Protein AF-A0ABD7UPN5-F1 (afdb_monomer)

Structure (mmCIF, N/CA/C/O backbone):
data_AF-A0ABD7UPN5-F1
#
_entry.id   AF-A0ABD7UPN5-F1
#
loop_
_atom_site.group_PDB
_atom_site.id
_atom_site.type_symbol
_atom_site.label_atom_id
_atom_site.label_alt_id
_atom_site.label_comp_id
_atom_site.label_asym_id
_atom_site.label_entity_id
_atom_site.label_seq_id
_atom_site.pdbx_PDB_ins_code
_atom_site.Cartn_x
_atom_site.Cartn_y
_atom_site.Cartn_z
_atom_site.occupancy
_atom_site.B_iso_or_equiv
_atom_site.auth_seq_id
_atom_site.auth_comp_id
_atom_site.auth_asym_id
_atom_site.auth_atom_id
_atom_site.pdbx_PDB_model_num
ATOM 1 N N . MET A 1 1 ? 12.245 -38.894 -51.073 1.00 45.25 1 MET A N 1
ATOM 2 C CA . MET A 1 1 ? 13.632 -38.472 -50.784 1.00 45.25 1 MET A CA 1
ATOM 3 C C . MET A 1 1 ? 13.657 -37.792 -49.423 1.00 45.25 1 MET A C 1
ATOM 5 O O . MET A 1 1 ? 13.013 -36.766 -49.258 1.00 45.25 1 MET A O 1
ATOM 9 N N . GLN A 1 2 ? 14.306 -38.404 -48.429 1.00 50.16 2 GLN A N 1
ATOM 10 C CA . GLN A 1 2 ? 14.497 -37.807 -47.103 1.00 50.16 2 GLN A CA 1
ATOM 11 C C . GLN A 1 2 ? 15.529 -36.680 -47.219 1.00 50.16 2 GLN A C 1
ATOM 13 O O . GLN A 1 2 ? 16.674 -36.932 -47.593 1.00 50.16 2 GLN A O 1
ATOM 18 N N . HIS A 1 3 ? 15.134 -35.442 -46.922 1.00 57.50 3 HIS A N 1
ATOM 19 C CA . HIS A 1 3 ? 16.069 -34.323 -46.847 1.00 57.50 3 HIS A CA 1
ATOM 20 C C . HIS A 1 3 ? 17.031 -34.570 -45.676 1.00 57.50 3 HIS A C 1
ATOM 22 O O . HIS A 1 3 ? 16.642 -34.465 -44.514 1.00 57.50 3 HIS A O 1
ATOM 28 N N . ARG A 1 4 ? 18.288 -34.923 -45.976 1.00 51.28 4 ARG A N 1
ATOM 29 C CA . ARG A 1 4 ? 19.377 -34.961 -44.992 1.00 51.28 4 ARG A CA 1
ATOM 30 C C . ARG A 1 4 ? 19.711 -33.523 -44.596 1.00 51.28 4 ARG A C 1
ATOM 32 O O . ARG A 1 4 ? 20.556 -32.885 -45.215 1.00 51.28 4 ARG A O 1
ATOM 39 N N . ILE A 1 5 ? 19.007 -32.999 -43.596 1.00 70.81 5 ILE A N 1
ATOM 40 C CA . ILE A 1 5 ? 19.307 -31.689 -43.016 1.00 70.81 5 ILE A CA 1
ATOM 41 C C . ILE A 1 5 ? 20.586 -31.850 -42.193 1.00 70.81 5 ILE A C 1
ATOM 43 O O . ILE A 1 5 ? 20.572 -32.423 -41.106 1.00 70.81 5 ILE A O 1
ATOM 47 N N . ILE A 1 6 ? 21.707 -31.379 -42.736 1.00 77.81 6 ILE A N 1
ATOM 48 C CA . ILE A 1 6 ? 22.958 -31.266 -41.986 1.00 77.81 6 ILE A CA 1
ATOM 49 C C . ILE A 1 6 ? 22.781 -30.098 -41.017 1.00 77.81 6 ILE A C 1
ATOM 51 O O . ILE A 1 6 ? 22.594 -28.955 -41.437 1.00 77.81 6 ILE A O 1
ATOM 55 N N . LEU A 1 7 ? 22.801 -30.390 -39.717 1.00 76.44 7 LEU A N 1
ATOM 56 C CA . LEU A 1 7 ? 22.759 -29.355 -38.693 1.00 76.44 7 LEU A CA 1
ATOM 57 C C . LEU A 1 7 ? 24.062 -28.541 -38.748 1.00 76.44 7 LEU A C 1
ATOM 59 O O . LEU A 1 7 ? 25.145 -29.130 -38.812 1.00 76.44 7 LEU A O 1
ATOM 63 N N . PRO A 1 8 ? 23.990 -27.200 -38.721 1.00 82.62 8 PRO A N 1
ATOM 64 C CA . PRO A 1 8 ? 25.184 -26.374 -38.638 1.00 82.62 8 PRO A CA 1
ATOM 65 C C . PRO A 1 8 ? 25.952 -26.661 -37.341 1.00 82.62 8 PRO A C 1
ATOM 67 O O . PRO A 1 8 ? 25.367 -27.041 -36.325 1.00 82.62 8 PRO A O 1
ATOM 70 N N . GLY A 1 9 ? 27.272 -26.458 -37.369 1.00 89.56 9 GLY A N 1
ATOM 71 C CA . GLY A 1 9 ? 28.125 -26.664 -36.199 1.00 89.56 9 GLY A CA 1
ATOM 72 C C . GLY A 1 9 ? 27.656 -25.845 -34.988 1.00 89.56 9 GLY A C 1
ATOM 73 O O . GLY A 1 9 ? 27.119 -24.743 -35.129 1.00 89.56 9 GLY A O 1
ATOM 74 N N . ALA A 1 10 ? 27.878 -26.366 -33.778 1.00 88.56 10 ALA A N 1
ATOM 75 C CA . ALA A 1 10 ? 27.386 -25.764 -32.533 1.00 88.56 10 ALA A CA 1
ATOM 76 C C . ALA A 1 10 ? 27.824 -24.296 -32.335 1.00 88.56 10 ALA A C 1
ATOM 78 O O . ALA A 1 10 ? 27.071 -23.482 -31.795 1.00 88.56 10 ALA A O 1
ATOM 79 N N . THR A 1 11 ? 29.010 -23.923 -32.824 1.00 91.44 11 THR A N 1
ATOM 80 C CA . THR A 1 11 ? 29.518 -22.541 -32.804 1.00 91.44 11 THR A CA 1
ATOM 81 C C . THR A 1 11 ? 28.728 -21.623 -33.739 1.00 91.44 11 THR A C 1
ATOM 83 O O . THR A 1 11 ? 28.396 -20.497 -33.369 1.00 91.44 11 THR A O 1
ATOM 86 N N . THR A 1 12 ? 28.351 -22.112 -34.923 1.00 89.75 12 THR A N 1
ATOM 87 C CA . THR A 1 12 ? 27.505 -21.394 -35.884 1.00 89.75 12 THR A CA 1
ATOM 88 C C . THR A 1 12 ? 26.104 -21.165 -35.322 1.00 89.75 12 THR A C 1
ATOM 90 O O . THR A 1 12 ? 25.593 -20.048 -35.408 1.00 89.75 12 THR A O 1
ATOM 93 N N . LEU A 1 13 ? 25.512 -22.183 -34.685 1.00 91.75 13 LEU A N 1
ATOM 94 C CA . LEU A 1 13 ? 24.221 -22.053 -34.000 1.00 91.75 13 LEU A CA 1
ATOM 95 C C . LEU A 1 13 ? 24.287 -21.049 -32.849 1.00 91.75 13 LEU A C 1
ATOM 97 O O . LEU A 1 13 ? 23.441 -20.165 -32.762 1.00 91.75 13 LEU A O 1
ATOM 101 N N . THR A 1 14 ? 25.313 -21.135 -32.000 1.00 92.94 14 THR A N 1
ATOM 102 C CA . THR A 1 14 ? 25.496 -20.209 -30.871 1.00 92.94 14 THR A CA 1
ATOM 103 C C . THR A 1 14 ? 25.616 -18.758 -31.341 1.00 92.94 14 THR A C 1
ATOM 105 O O . THR A 1 14 ? 24.977 -17.872 -30.771 1.00 92.94 14 THR A O 1
ATOM 108 N N . ARG A 1 15 ? 26.385 -18.503 -32.409 1.00 92.50 15 ARG A N 1
ATOM 109 C CA . ARG A 1 15 ? 26.511 -17.161 -32.995 1.00 92.50 15 ARG A CA 1
ATOM 110 C C . ARG A 1 15 ? 25.173 -16.652 -33.528 1.00 92.50 15 ARG A C 1
ATOM 112 O O . ARG A 1 15 ? 24.772 -15.545 -33.182 1.00 92.50 15 ARG A O 1
ATOM 119 N N . LEU A 1 16 ? 24.454 -17.477 -34.292 1.00 93.25 16 LEU A N 1
ATOM 120 C CA . LEU A 1 16 ? 23.141 -17.117 -34.828 1.00 93.25 16 LEU A CA 1
ATOM 121 C C . LEU A 1 16 ? 22.137 -16.803 -33.708 1.00 93.25 16 LEU A C 1
ATOM 123 O O . LEU A 1 16 ? 21.428 -15.801 -33.776 1.00 93.25 16 LEU A O 1
ATOM 127 N N . ILE A 1 17 ? 22.098 -17.623 -32.654 1.00 93.19 17 ILE A N 1
ATOM 128 C CA . ILE A 1 17 ? 21.227 -17.401 -31.492 1.00 93.19 17 ILE A CA 1
ATOM 129 C C . ILE A 1 17 ? 21.564 -16.067 -30.820 1.00 93.19 17 ILE A C 1
ATOM 131 O O . ILE A 1 17 ? 20.654 -15.295 -30.513 1.00 93.19 17 ILE A O 1
ATOM 135 N N . SER A 1 18 ? 22.848 -15.772 -30.608 1.00 92.69 18 SER A N 1
ATOM 136 C CA . SER A 1 18 ? 23.290 -14.503 -30.019 1.00 92.69 18 SER A CA 1
ATOM 137 C C . SER A 1 18 ? 22.882 -13.301 -30.875 1.00 92.69 18 SER A C 1
ATOM 139 O O . SER A 1 18 ? 22.262 -12.376 -30.351 1.00 92.69 18 SER A O 1
ATOM 141 N N . GLU A 1 19 ? 23.111 -13.350 -32.191 1.00 94.44 19 GLU A N 1
ATOM 142 C CA . GLU A 1 19 ? 22.719 -12.285 -33.127 1.00 94.44 19 GLU A CA 1
ATOM 143 C C . GLU A 1 19 ? 21.197 -12.054 -33.134 1.00 94.44 19 GLU A C 1
ATOM 145 O O . GLU A 1 19 ? 20.722 -10.916 -33.093 1.00 94.44 19 GLU A O 1
ATOM 150 N N . VAL A 1 20 ? 20.398 -13.127 -33.153 1.00 93.88 20 VAL A N 1
ATOM 151 C CA . VAL A 1 20 ? 18.929 -13.028 -33.116 1.00 93.88 20 VAL A CA 1
ATOM 152 C C . VAL A 1 20 ? 18.453 -12.449 -31.782 1.00 93.88 20 VAL A C 1
ATOM 154 O O . VAL A 1 20 ? 17.553 -11.603 -31.760 1.00 93.88 20 VAL A O 1
ATOM 157 N N . ARG A 1 21 ? 19.058 -12.858 -30.659 1.00 90.88 21 ARG A N 1
ATOM 158 C CA . ARG A 1 21 ? 18.737 -12.313 -29.330 1.00 90.88 21 ARG A CA 1
ATOM 159 C C . ARG A 1 21 ? 19.066 -10.828 -29.235 1.00 90.88 21 ARG A C 1
ATOM 161 O O . ARG A 1 21 ? 18.254 -10.074 -28.694 1.00 90.88 21 ARG A O 1
ATOM 168 N N . GLU A 1 22 ? 20.203 -10.403 -29.772 1.00 91.44 22 GLU A N 1
ATOM 169 C CA . GLU A 1 22 ? 20.608 -8.999 -29.804 1.00 91.44 22 GLU A CA 1
ATOM 170 C C . GLU A 1 22 ? 19.643 -8.164 -30.652 1.00 91.44 22 GLU A C 1
ATOM 172 O O . GLU A 1 22 ? 19.061 -7.202 -30.146 1.00 91.44 22 GLU A O 1
ATOM 177 N N . LYS A 1 23 ? 19.346 -8.596 -31.886 1.00 92.06 23 LYS A N 1
ATOM 178 C CA . LYS A 1 23 ? 18.354 -7.939 -32.759 1.00 92.06 23 LYS A CA 1
ATOM 179 C C . LYS A 1 23 ? 16.989 -7.814 -32.084 1.00 92.06 23 LYS A C 1
ATOM 181 O O . LYS A 1 23 ? 16.357 -6.758 -32.129 1.00 92.06 23 LYS A O 1
ATOM 186 N N . ALA A 1 24 ? 16.533 -8.873 -31.417 1.00 89.75 24 ALA A N 1
ATOM 187 C CA . ALA A 1 24 ? 15.262 -8.858 -30.703 1.00 89.75 24 ALA A CA 1
ATOM 188 C C . ALA A 1 24 ? 15.277 -7.914 -29.484 1.00 89.75 24 ALA A C 1
ATOM 190 O O . ALA A 1 24 ? 14.236 -7.359 -29.129 1.00 89.75 24 ALA A O 1
ATOM 191 N N . THR A 1 25 ? 16.433 -7.732 -28.843 1.00 90.12 25 THR A N 1
ATOM 192 C CA . THR A 1 25 ? 16.617 -6.809 -27.713 1.00 90.12 25 THR A CA 1
ATOM 193 C C . THR A 1 25 ? 16.619 -5.358 -28.190 1.00 90.12 25 THR A C 1
ATOM 195 O O . THR A 1 25 ? 15.864 -4.544 -27.664 1.00 90.12 25 THR A O 1
ATOM 198 N N . LEU A 1 26 ? 17.364 -5.053 -29.254 1.00 91.62 26 LEU A N 1
ATOM 199 C CA . LEU A 1 26 ? 17.372 -3.731 -29.884 1.00 91.62 26 LEU A CA 1
ATOM 200 C C . LEU A 1 26 ? 15.978 -3.334 -30.382 1.00 91.62 26 LEU A C 1
ATOM 202 O O . LEU A 1 26 ? 15.541 -2.203 -30.180 1.00 91.62 26 LEU A O 1
ATOM 206 N N . ARG A 1 27 ? 15.232 -4.277 -30.977 1.00 90.56 27 ARG A N 1
ATOM 207 C CA . ARG A 1 27 ? 13.841 -4.045 -31.397 1.00 90.56 27 ARG A CA 1
ATOM 208 C C . ARG A 1 27 ? 12.935 -3.686 -30.218 1.00 90.56 27 ARG A C 1
ATOM 210 O O . ARG A 1 27 ? 12.100 -2.797 -30.356 1.00 90.56 27 ARG A O 1
ATOM 217 N N . LEU A 1 28 ? 13.096 -4.354 -29.074 1.00 90.56 28 LEU A N 1
ATOM 218 C CA . LEU A 1 28 ? 12.348 -4.033 -27.857 1.00 90.56 28 LEU A CA 1
ATOM 219 C C . LEU A 1 28 ? 12.686 -2.626 -27.354 1.00 90.56 28 LEU A C 1
ATOM 221 O O . LEU A 1 28 ? 11.772 -1.855 -27.079 1.00 90.56 28 LEU A O 1
ATOM 225 N N . TRP A 1 29 ? 13.972 -2.275 -27.279 1.00 92.44 29 TRP A N 1
ATOM 226 C CA . TRP A 1 29 ? 14.385 -0.939 -26.847 1.00 92.44 29 TRP A CA 1
ATOM 227 C C . TRP A 1 29 ? 13.872 0.155 -27.778 1.00 92.44 29 TRP A C 1
ATOM 229 O O . TRP A 1 29 ? 13.387 1.169 -27.299 1.00 92.44 29 TRP A O 1
ATOM 239 N N . ASN A 1 30 ? 13.922 -0.066 -29.096 1.00 90.69 30 ASN A N 1
ATOM 240 C CA . ASN A 1 30 ? 13.349 0.855 -30.082 1.00 90.69 30 ASN A CA 1
ATOM 241 C C . ASN A 1 30 ? 11.859 1.084 -29.833 1.00 90.69 30 ASN A C 1
ATOM 243 O O . ASN A 1 30 ? 11.429 2.225 -29.729 1.00 90.69 30 ASN A O 1
ATOM 247 N N . LYS A 1 31 ? 11.079 0.006 -29.688 1.00 90.56 31 LYS A N 1
ATOM 248 C CA . LYS A 1 31 ? 9.643 0.128 -29.421 1.00 90.56 31 LYS A CA 1
ATOM 249 C C . LYS A 1 31 ? 9.366 0.897 -28.130 1.00 90.56 31 LYS A C 1
ATOM 251 O O . LYS A 1 31 ? 8.553 1.806 -28.149 1.00 90.56 31 LYS A O 1
ATOM 256 N N . LEU A 1 32 ? 10.054 0.559 -27.038 1.00 91.25 32 LEU A N 1
ATOM 257 C CA . LEU A 1 32 ? 9.859 1.214 -25.741 1.00 91.25 32 LEU A CA 1
ATOM 258 C C . LEU A 1 32 ? 10.261 2.690 -25.764 1.00 91.25 32 LEU A C 1
ATOM 260 O O . LEU A 1 32 ? 9.536 3.526 -25.241 1.00 91.25 32 LEU A O 1
ATOM 264 N N . ALA A 1 33 ? 11.382 3.026 -26.403 1.00 91.38 33 ALA A N 1
ATOM 265 C CA . ALA A 1 33 ? 11.845 4.406 -26.507 1.00 91.38 33 ALA A CA 1
ATOM 266 C C . ALA A 1 33 ? 10.921 5.291 -27.367 1.00 91.38 33 ALA A C 1
ATOM 268 O O . ALA A 1 33 ? 10.967 6.515 -27.250 1.00 91.38 33 ALA A O 1
ATOM 269 N N . LEU A 1 34 ? 10.085 4.692 -28.222 1.00 90.38 34 LEU A N 1
ATOM 270 C CA . LEU A 1 34 ? 9.092 5.393 -29.041 1.00 90.38 34 LEU A CA 1
ATOM 271 C C . LEU A 1 34 ? 7.757 5.640 -28.325 1.00 90.38 34 LEU A C 1
ATOM 273 O O . LEU A 1 34 ? 6.979 6.442 -28.824 1.00 90.38 34 LEU A O 1
ATOM 277 N N . ILE A 1 35 ? 7.497 4.986 -27.187 1.00 89.94 35 ILE A N 1
ATOM 278 C CA . ILE A 1 35 ? 6.260 5.181 -26.412 1.00 89.94 35 ILE A CA 1
ATOM 279 C C . ILE A 1 35 ? 6.129 6.616 -25.878 1.00 89.94 35 ILE A C 1
ATOM 281 O O . ILE A 1 35 ? 5.081 7.215 -26.102 1.00 89.94 35 ILE A O 1
ATOM 285 N N . PRO A 1 36 ? 7.130 7.181 -25.171 1.00 92.25 36 PRO A N 1
ATOM 286 C CA . PRO A 1 36 ? 6.967 8.488 -24.550 1.00 92.25 36 PRO A CA 1
ATOM 287 C C . PRO A 1 36 ? 7.045 9.630 -25.571 1.00 92.25 36 PRO A C 1
ATOM 289 O O . PRO A 1 36 ? 7.906 9.632 -26.462 1.00 92.25 36 PRO A O 1
ATOM 292 N N . SER A 1 37 ? 6.198 10.642 -25.371 1.00 92.12 37 SER A N 1
ATOM 293 C CA . SER A 1 37 ? 6.255 11.944 -26.039 1.00 92.12 37 SER A CA 1
ATOM 294 C C . SER A 1 37 ? 7.560 12.690 -25.723 1.00 92.12 37 SER A C 1
ATOM 296 O O . SER A 1 37 ? 8.318 12.311 -24.829 1.00 92.12 37 SER A O 1
ATOM 298 N N . ALA A 1 38 ? 7.850 13.778 -26.442 1.00 92.25 38 ALA A N 1
ATOM 299 C CA . ALA A 1 38 ? 9.042 14.589 -26.173 1.00 92.25 38 ALA A CA 1
ATOM 300 C C . ALA A 1 38 ? 9.070 15.141 -24.733 1.00 92.25 38 ALA A C 1
ATOM 302 O O . ALA A 1 38 ? 10.122 15.135 -24.094 1.00 92.25 38 ALA A O 1
ATOM 303 N N . GLU A 1 39 ? 7.913 15.549 -24.212 1.00 93.00 39 GLU A N 1
ATOM 304 C CA . GLU A 1 39 ? 7.760 16.024 -22.836 1.00 93.00 39 GLU A CA 1
ATOM 305 C C . GLU A 1 39 ? 7.968 14.891 -21.824 1.00 93.00 39 GLU A C 1
ATOM 307 O O . GLU A 1 39 ? 8.807 15.007 -20.930 1.00 93.00 39 GLU A O 1
ATOM 312 N N . GLN A 1 40 ? 7.309 13.744 -22.027 1.00 94.06 40 GLN A N 1
ATOM 313 C CA . GLN A 1 40 ? 7.471 12.563 -21.172 1.00 94.06 40 GLN A CA 1
ATOM 314 C C . GLN A 1 40 ? 8.920 12.062 -21.161 1.00 94.06 40 GLN A C 1
ATOM 316 O O . GLN A 1 40 ? 9.426 11.641 -20.126 1.00 94.06 40 GLN A O 1
ATOM 321 N N . ARG A 1 41 ? 9.633 12.135 -22.292 1.00 94.44 41 ARG A N 1
ATOM 322 C CA . ARG A 1 41 ? 11.067 11.805 -22.351 1.00 94.44 41 ARG A CA 1
ATOM 323 C C . ARG A 1 41 ? 11.894 12.715 -21.453 1.00 94.44 41 ARG A C 1
ATOM 325 O O . ARG A 1 41 ? 12.788 12.222 -20.772 1.00 94.44 41 ARG A O 1
ATOM 332 N N . SER A 1 42 ? 11.603 14.015 -21.447 1.00 93.12 42 SER A N 1
ATOM 333 C CA . SER A 1 42 ? 12.277 14.960 -20.556 1.00 93.12 42 SER A CA 1
ATOM 334 C C . SER A 1 42 ? 11.990 14.623 -19.092 1.00 93.12 42 SER A C 1
ATOM 336 O O . SER A 1 42 ? 12.929 14.486 -18.310 1.00 93.12 42 SER A O 1
ATOM 338 N N . GLN A 1 43 ? 10.725 14.364 -18.746 1.00 93.62 43 GLN A N 1
ATOM 339 C CA . GLN A 1 43 ? 10.326 13.940 -17.400 1.00 93.62 43 GLN A CA 1
ATOM 340 C C . GLN A 1 43 ? 11.013 12.642 -16.957 1.00 93.62 43 GLN A C 1
ATOM 342 O O . GLN A 1 43 ? 11.501 12.547 -15.833 1.00 93.62 43 GLN A O 1
ATOM 347 N N . LEU A 1 44 ? 11.100 11.645 -17.840 1.00 95.06 44 LEU A N 1
ATOM 348 C CA . LEU A 1 44 ? 11.761 10.372 -17.548 1.00 95.06 44 LEU A CA 1
ATOM 349 C C . LEU A 1 44 ? 13.262 10.555 -17.309 1.00 95.06 44 LEU A C 1
ATOM 351 O O . LEU A 1 44 ? 13.816 9.923 -16.417 1.00 95.06 44 LEU A O 1
ATOM 355 N N . GLU A 1 45 ? 13.932 11.423 -18.067 1.00 93.88 45 GLU A N 1
ATOM 356 C CA . GLU A 1 45 ? 15.353 11.721 -17.841 1.00 93.88 45 GLU A CA 1
ATOM 357 C C . GLU A 1 45 ? 15.574 12.468 -16.512 1.00 93.88 45 GLU A C 1
ATOM 359 O O . GLU A 1 45 ? 16.573 12.217 -15.833 1.00 93.88 45 GLU A O 1
ATOM 364 N N . MET A 1 46 ? 14.622 13.303 -16.070 1.00 92.31 46 MET A N 1
ATOM 365 C CA . MET A 1 46 ? 14.684 13.952 -14.750 1.00 92.31 46 MET A CA 1
ATOM 366 C C . MET A 1 46 ? 14.688 12.947 -13.587 1.00 92.31 46 MET A C 1
ATOM 368 O O . MET A 1 46 ? 15.246 13.251 -12.535 1.00 92.31 46 MET A O 1
ATOM 372 N N . LEU A 1 47 ? 14.184 11.717 -13.778 1.00 92.00 47 LEU A N 1
ATOM 373 C CA . LEU A 1 47 ? 14.263 10.651 -12.766 1.00 92.00 47 LEU A CA 1
ATOM 374 C C . LEU A 1 47 ? 15.705 10.328 -12.341 1.00 92.00 47 LEU A C 1
ATOM 376 O O . LEU A 1 47 ? 15.939 9.826 -11.235 1.00 92.00 47 LEU A O 1
ATOM 380 N N . LEU A 1 48 ? 16.671 10.578 -13.227 1.00 91.06 48 LEU A N 1
ATOM 381 C CA . LEU A 1 48 ? 18.086 10.310 -12.993 1.00 91.06 48 LEU A CA 1
ATOM 382 C C . LEU A 1 48 ? 18.798 11.451 -12.252 1.00 91.06 48 LEU A C 1
ATOM 384 O O . LEU A 1 48 ? 19.903 11.244 -11.748 1.00 91.06 48 LEU A O 1
ATOM 388 N N . GLY A 1 49 ? 18.187 12.635 -12.184 1.00 82.38 49 GLY A N 1
ATOM 389 C CA . GLY A 1 49 ? 18.722 13.798 -11.483 1.00 82.38 49 GLY A CA 1
ATOM 390 C C . GLY A 1 49 ? 18.470 13.752 -9.970 1.00 82.38 49 GLY A C 1
ATOM 391 O O . GLY A 1 49 ? 17.581 13.031 -9.510 1.00 82.38 49 GLY A O 1
ATOM 392 N N . PRO A 1 50 ? 19.251 14.499 -9.169 1.00 70.81 50 PRO A N 1
ATOM 393 C CA . PRO A 1 50 ? 18.969 14.668 -7.747 1.00 70.81 50 PRO A CA 1
ATOM 394 C C . PRO A 1 50 ? 17.641 15.409 -7.550 1.00 70.81 50 PRO A C 1
ATOM 396 O O . PRO A 1 50 ? 17.280 16.266 -8.352 1.00 70.81 50 PRO A O 1
ATOM 399 N N . THR A 1 51 ? 16.923 15.087 -6.476 1.00 66.56 51 THR A N 1
ATOM 400 C CA . THR A 1 51 ? 15.741 15.867 -6.065 1.00 66.56 51 THR A CA 1
ATOM 401 C C . THR A 1 51 ? 16.148 17.075 -5.222 1.00 66.56 51 THR A C 1
ATOM 403 O O . THR A 1 51 ? 17.121 16.994 -4.471 1.00 66.56 51 THR A O 1
ATOM 406 N N . ASP A 1 52 ? 15.371 18.161 -5.268 1.00 60.62 52 ASP A N 1
ATOM 407 C CA . ASP A 1 52 ? 15.649 19.402 -4.520 1.00 60.62 52 ASP A CA 1
ATOM 408 C C . ASP A 1 52 ? 15.769 19.194 -2.998 1.00 60.62 52 ASP A C 1
ATOM 410 O O . ASP A 1 52 ? 16.433 19.961 -2.302 1.00 60.62 52 ASP A O 1
ATOM 414 N N . CYS A 1 53 ? 15.153 18.133 -2.466 1.00 56.16 53 CYS A N 1
ATOM 415 C CA . CYS A 1 53 ? 15.064 17.868 -1.029 1.00 56.16 53 CYS A CA 1
ATOM 416 C C . CYS A 1 53 ? 15.853 16.632 -0.555 1.00 56.16 53 CYS A C 1
ATOM 418 O O . CYS A 1 53 ? 15.790 16.292 0.627 1.00 56.16 53 CYS A O 1
ATOM 420 N N . SER A 1 54 ? 16.584 15.927 -1.428 1.00 65.69 54 SER A N 1
ATOM 421 C CA . SER A 1 54 ? 17.299 14.698 -1.052 1.00 65.69 54 SER A CA 1
ATOM 422 C C . SER A 1 54 ? 18.526 14.433 -1.922 1.00 65.69 54 SER A C 1
ATOM 424 O O . SER A 1 54 ? 18.537 14.679 -3.123 1.00 65.69 54 SER A O 1
ATOM 426 N N . ARG A 1 55 ? 19.559 13.828 -1.317 1.00 66.00 55 ARG A N 1
ATOM 427 C CA . ARG A 1 55 ? 20.742 13.316 -2.037 1.00 66.00 55 ARG A CA 1
ATOM 428 C C . ARG A 1 55 ? 20.415 12.153 -2.982 1.00 66.00 55 ARG A C 1
ATOM 430 O O . ARG A 1 55 ? 21.273 11.750 -3.762 1.00 66.00 55 ARG A O 1
ATOM 437 N N . LEU A 1 56 ? 19.222 11.570 -2.867 1.00 77.81 56 LEU A N 1
ATOM 438 C CA . LEU A 1 56 ? 18.744 10.509 -3.746 1.00 77.81 56 LEU A CA 1
ATOM 439 C C . LEU A 1 56 ? 18.078 11.113 -4.983 1.00 77.81 56 LEU A C 1
ATOM 441 O O . LEU A 1 56 ? 17.451 12.171 -4.912 1.00 77.81 56 LEU A O 1
ATOM 445 N N . SER A 1 57 ? 18.198 10.419 -6.112 1.00 87.69 57 SER A N 1
ATOM 446 C CA . SER A 1 57 ? 17.397 10.753 -7.284 1.00 87.69 57 SER A CA 1
ATOM 447 C C . SER A 1 57 ? 15.945 10.329 -7.079 1.00 87.69 57 SER A C 1
ATOM 449 O O . SER A 1 57 ? 15.652 9.448 -6.262 1.00 87.69 57 SER A O 1
ATOM 451 N N . LEU A 1 58 ? 15.046 10.902 -7.880 1.00 90.06 58 LEU A N 1
ATOM 452 C CA . LEU A 1 58 ? 13.633 10.529 -7.866 1.00 90.06 58 LEU A CA 1
ATOM 453 C C . LEU A 1 58 ? 13.443 9.041 -8.217 1.00 90.06 58 LEU A C 1
ATOM 455 O O . LEU A 1 58 ? 12.630 8.354 -7.611 1.00 90.06 58 LEU A O 1
ATOM 459 N N . LEU A 1 59 ? 14.257 8.486 -9.121 1.00 93.00 59 LEU A N 1
ATOM 460 C CA . LEU A 1 59 ? 14.244 7.046 -9.407 1.00 93.00 59 LEU A CA 1
ATOM 461 C C . LEU A 1 59 ? 14.538 6.190 -8.161 1.00 93.00 59 LEU A C 1
ATOM 463 O O . LEU A 1 59 ? 13.886 5.171 -7.952 1.00 93.00 59 LEU A O 1
ATOM 467 N N . GLU A 1 60 ? 15.504 6.579 -7.323 1.00 92.12 60 GLU A N 1
ATOM 468 C CA . GLU A 1 60 ? 15.849 5.817 -6.112 1.00 92.12 60 GLU A CA 1
ATOM 469 C C . GLU A 1 60 ? 14.812 5.971 -4.998 1.00 92.12 60 GLU A C 1
ATOM 471 O O . GLU A 1 60 ? 14.638 5.046 -4.205 1.00 92.12 60 GLU A O 1
ATOM 476 N N . SER A 1 61 ? 14.099 7.099 -4.921 1.00 91.06 61 SER A N 1
ATOM 477 C CA . SER A 1 61 ? 12.970 7.222 -3.992 1.00 91.06 61 SER A CA 1
ATOM 478 C C . SER A 1 61 ? 11.773 6.391 -4.452 1.00 91.06 61 SER A C 1
ATOM 480 O O . SER A 1 61 ? 11.196 5.679 -3.637 1.00 91.06 61 SER A O 1
ATOM 482 N N . LEU A 1 62 ? 11.454 6.388 -5.751 1.00 93.50 62 LEU A N 1
ATOM 483 C CA . LEU A 1 62 ? 10.359 5.587 -6.319 1.00 93.50 62 LEU A CA 1
ATOM 484 C C . LEU A 1 62 ? 10.591 4.075 -6.185 1.00 93.50 62 LEU A C 1
ATOM 486 O O . LEU A 1 62 ? 9.634 3.302 -6.116 1.00 93.50 62 LEU A O 1
ATOM 490 N N . LYS A 1 63 ? 11.857 3.647 -6.095 1.00 92.88 63 LYS A N 1
ATOM 491 C CA . LYS A 1 63 ? 12.218 2.252 -5.819 1.00 92.88 63 LYS A CA 1
ATOM 492 C C . LYS A 1 63 ? 11.869 1.779 -4.407 1.00 92.88 63 LYS A C 1
ATOM 494 O O . LYS A 1 63 ? 11.836 0.574 -4.159 1.00 92.88 63 LYS A O 1
ATOM 499 N N . LYS A 1 64 ? 11.677 2.698 -3.460 1.00 90.75 64 LYS A N 1
ATOM 500 C CA . LYS A 1 64 ? 11.429 2.355 -2.060 1.00 90.75 64 LYS A CA 1
ATOM 501 C C . LYS A 1 64 ? 9.936 2.159 -1.838 1.00 90.75 64 LYS A C 1
ATOM 503 O O . LYS A 1 64 ? 9.158 3.102 -1.941 1.00 90.75 64 LYS A O 1
ATOM 508 N N . GLY A 1 65 ? 9.561 0.923 -1.531 1.00 90.88 65 GLY A N 1
ATOM 509 C CA . GLY A 1 65 ? 8.220 0.597 -1.061 1.00 90.88 65 GLY A CA 1
ATOM 510 C C . GLY A 1 65 ? 7.991 1.032 0.393 1.00 90.88 65 GLY A C 1
ATOM 511 O O . GLY A 1 65 ? 8.942 1.393 1.100 1.00 90.88 65 GLY A O 1
ATOM 512 N N . PRO A 1 66 ? 6.734 0.985 0.858 1.00 93.38 66 PRO A N 1
ATOM 513 C CA . PRO A 1 66 ? 6.394 1.259 2.247 1.00 93.38 66 PRO A CA 1
ATOM 514 C C . PRO A 1 66 ? 7.036 0.227 3.185 1.00 93.38 66 PRO A C 1
ATOM 516 O O . PRO A 1 66 ? 7.046 -0.970 2.914 1.00 93.38 66 PRO A O 1
ATOM 519 N N . VAL A 1 67 ? 7.563 0.693 4.320 1.00 94.19 67 VAL A N 1
ATOM 520 C CA . VAL A 1 67 ? 8.208 -0.163 5.342 1.00 94.19 67 VAL A CA 1
ATOM 521 C C . VAL A 1 67 ? 7.427 -0.230 6.655 1.00 94.19 67 VAL A C 1
ATOM 523 O O . VAL A 1 67 ? 7.786 -0.981 7.559 1.00 94.19 67 VAL A O 1
ATOM 526 N N . THR A 1 68 ? 6.359 0.560 6.781 1.00 94.69 68 THR A N 1
ATOM 527 C CA . THR A 1 68 ? 5.492 0.573 7.964 1.00 94.69 68 THR A CA 1
ATOM 528 C C . THR A 1 68 ? 4.025 0.560 7.561 1.00 94.69 68 THR A C 1
ATOM 530 O O . THR A 1 68 ? 3.659 1.019 6.482 1.00 94.69 68 THR A O 1
ATOM 533 N N . ILE A 1 69 ? 3.177 0.062 8.461 1.00 93.56 69 ILE A N 1
ATOM 534 C CA . ILE A 1 69 ? 1.723 0.038 8.292 1.00 93.56 69 ILE A CA 1
ATOM 535 C C . ILE A 1 69 ? 1.147 1.217 9.082 1.00 93.56 69 ILE A C 1
ATOM 537 O O . ILE A 1 69 ? 0.954 1.135 10.297 1.00 93.56 69 ILE A O 1
ATOM 541 N N . SER A 1 70 ? 0.934 2.352 8.414 1.00 92.88 70 SER A N 1
ATOM 542 C CA . SER A 1 70 ? 0.404 3.570 9.036 1.00 92.88 70 SER A CA 1
ATOM 543 C C . SER A 1 70 ? -0.252 4.501 8.014 1.00 92.88 70 SER A C 1
ATOM 545 O O . SER A 1 70 ? 0.048 4.432 6.828 1.00 92.88 70 SER A O 1
ATOM 547 N N . GLY A 1 71 ? -1.117 5.412 8.476 1.00 91.94 71 GLY A N 1
ATOM 548 C CA . GLY A 1 71 ? -1.758 6.409 7.605 1.00 91.94 71 GLY A CA 1
ATOM 549 C C . GLY A 1 71 ? -0.770 7.287 6.823 1.00 91.94 71 GLY A C 1
ATOM 550 O O . GLY A 1 71 ? -0.950 7.427 5.618 1.00 91.94 71 GLY A O 1
ATOM 551 N N . PRO A 1 72 ? 0.289 7.837 7.453 1.00 93.62 72 PRO A N 1
ATOM 552 C CA . PRO A 1 72 ? 1.337 8.548 6.723 1.00 93.62 72 PRO A CA 1
ATOM 553 C C . PRO A 1 72 ? 2.033 7.675 5.674 1.00 93.62 72 PRO A C 1
ATOM 555 O O . PRO A 1 72 ? 2.146 8.099 4.532 1.00 93.62 72 PRO A O 1
ATOM 558 N N . ALA A 1 73 ? 2.410 6.439 6.022 1.00 94.25 73 ALA A N 1
ATOM 559 C CA . ALA A 1 73 ? 3.059 5.523 5.080 1.00 94.25 73 ALA A CA 1
ATOM 560 C C . ALA A 1 73 ? 2.151 5.145 3.899 1.00 94.25 73 ALA A C 1
ATOM 562 O O . ALA A 1 73 ? 2.624 5.008 2.776 1.00 94.25 73 ALA A O 1
ATOM 563 N N . PHE A 1 74 ? 0.843 5.016 4.133 1.00 95.62 74 PHE A N 1
ATOM 564 C CA . PHE A 1 74 ? -0.134 4.825 3.067 1.00 95.62 74 PHE A CA 1
ATOM 565 C C . PHE A 1 74 ? -0.227 6.051 2.150 1.00 95.62 74 PHE A C 1
ATOM 567 O O . PHE A 1 74 ? -0.195 5.899 0.934 1.00 95.62 74 PHE A O 1
ATOM 574 N N . ASN A 1 75 ? -0.294 7.264 2.709 1.00 94.88 75 ASN A N 1
ATOM 575 C CA . ASN A 1 75 ? -0.315 8.487 1.902 1.00 94.88 75 ASN A CA 1
ATOM 576 C C . ASN A 1 75 ? 0.972 8.623 1.068 1.00 94.88 75 ASN A C 1
ATOM 578 O O . ASN A 1 75 ? 0.901 8.933 -0.113 1.00 94.88 75 ASN A O 1
ATOM 582 N N . GLU A 1 76 ? 2.139 8.312 1.641 1.00 94.38 76 GLU A N 1
ATOM 583 C CA . GLU A 1 76 ? 3.407 8.256 0.901 1.00 94.38 76 GLU A CA 1
ATOM 584 C C . GLU A 1 76 ? 3.386 7.196 -0.214 1.00 94.38 76 GLU A C 1
ATOM 586 O O . GLU A 1 76 ? 3.878 7.447 -1.314 1.00 94.38 76 GLU A O 1
ATOM 591 N N . ALA A 1 77 ? 2.793 6.023 0.034 1.00 95.69 77 ALA A N 1
ATOM 592 C CA . ALA A 1 77 ? 2.651 4.976 -0.977 1.00 95.69 77 ALA A CA 1
ATOM 593 C C . ALA A 1 77 ? 1.732 5.405 -2.135 1.00 95.69 77 ALA A C 1
ATOM 595 O O . ALA A 1 77 ? 2.065 5.149 -3.293 1.00 95.69 77 ALA A O 1
ATOM 596 N N . ILE A 1 78 ? 0.628 6.101 -1.839 1.00 95.88 78 ILE A N 1
ATOM 597 C CA . ILE A 1 78 ? -0.278 6.662 -2.851 1.00 95.88 78 ILE A CA 1
ATOM 598 C C . ILE A 1 78 ? 0.402 7.780 -3.644 1.00 95.88 78 ILE A C 1
ATOM 600 O O . ILE A 1 78 ? 0.297 7.784 -4.865 1.00 95.88 78 ILE A O 1
ATOM 604 N N . GLU A 1 79 ? 1.144 8.685 -3.003 1.00 94.88 79 GLU A N 1
ATOM 605 C CA . GLU A 1 79 ? 1.897 9.731 -3.713 1.00 94.88 79 GLU A CA 1
ATOM 606 C C . GLU A 1 79 ? 2.996 9.141 -4.605 1.00 94.88 79 GLU A C 1
ATOM 608 O O . GLU A 1 79 ? 3.215 9.598 -5.730 1.00 94.88 79 GLU A O 1
ATOM 613 N N . ARG A 1 80 ? 3.658 8.069 -4.154 1.00 95.25 80 ARG A N 1
ATOM 614 C CA . ARG A 1 80 ? 4.616 7.322 -4.978 1.00 95.25 80 ARG A CA 1
ATOM 615 C C . ARG A 1 80 ? 3.944 6.713 -6.208 1.00 95.25 80 ARG A C 1
ATOM 617 O O . ARG A 1 80 ? 4.480 6.842 -7.307 1.00 95.25 80 ARG A O 1
ATOM 624 N N . TRP A 1 81 ? 2.788 6.069 -6.036 1.00 95.56 81 TRP A N 1
ATOM 625 C CA . TRP A 1 81 ? 1.997 5.559 -7.157 1.00 95.56 81 TRP A CA 1
ATOM 626 C C . TRP A 1 81 ? 1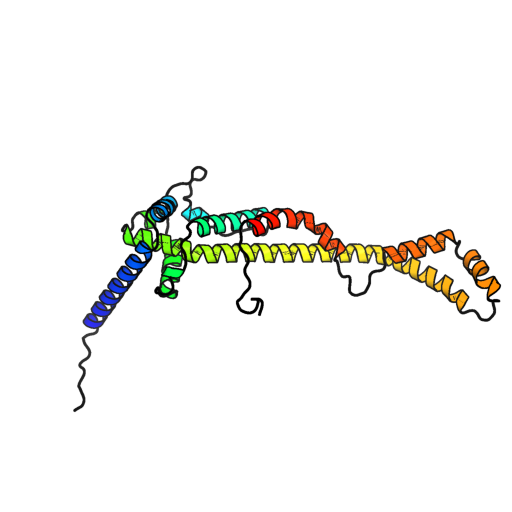.578 6.6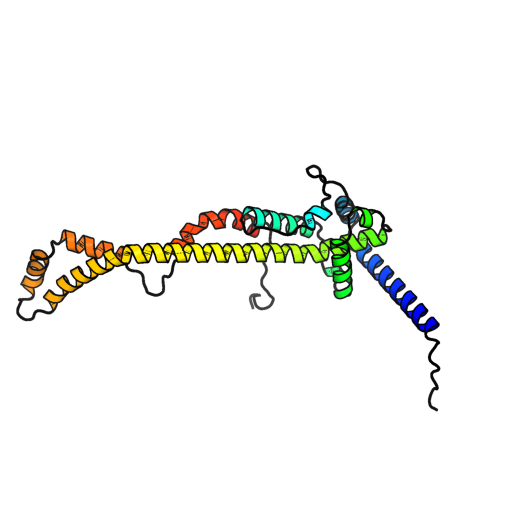88 -8.100 1.00 95.56 81 TRP A C 1
ATOM 628 O O . TRP A 1 81 ? 1.807 6.595 -9.302 1.00 95.56 81 TRP A O 1
ATOM 638 N N . LYS A 1 82 ? 1.034 7.778 -7.557 1.00 94.69 82 LYS A N 1
ATOM 639 C CA . LYS A 1 82 ? 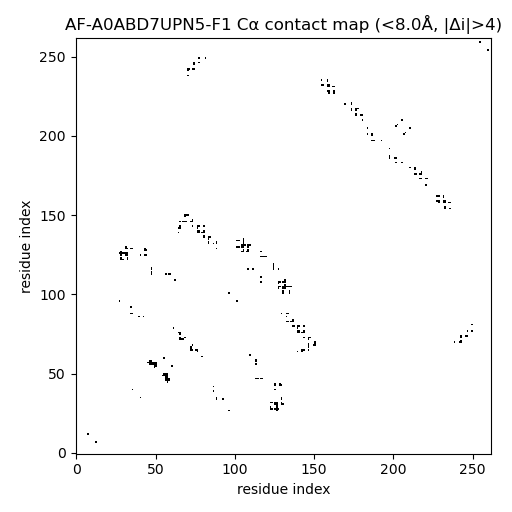0.587 8.942 -8.320 1.00 94.69 82 LYS A CA 1
ATOM 640 C C . LYS A 1 82 ? 1.721 9.533 -9.150 1.00 94.69 82 LYS A C 1
ATOM 642 O O . LYS A 1 82 ? 1.540 9.752 -10.337 1.00 94.69 82 LYS A O 1
ATOM 647 N N . THR A 1 83 ? 2.910 9.681 -8.569 1.00 94.19 83 THR A N 1
ATOM 648 C CA . THR A 1 83 ? 4.104 10.155 -9.287 1.00 94.19 83 THR A CA 1
ATOM 649 C C . THR A 1 83 ? 4.425 9.278 -10.503 1.00 94.19 83 THR A C 1
ATOM 651 O O . THR A 1 83 ? 4.844 9.795 -11.532 1.00 94.19 83 THR A O 1
ATOM 654 N N . LEU A 1 84 ? 4.234 7.957 -10.405 1.00 94.44 84 LEU A N 1
ATOM 655 C CA . LEU A 1 84 ? 4.434 7.024 -11.520 1.00 94.44 84 LEU A CA 1
ATOM 656 C C . LEU A 1 84 ? 3.290 7.099 -12.545 1.00 94.44 84 LEU A C 1
ATOM 658 O O . LEU A 1 84 ? 3.553 7.127 -13.744 1.00 94.44 84 LEU A O 1
ATOM 662 N N . ASN A 1 85 ? 2.045 7.184 -12.079 1.00 92.69 85 ASN A N 1
ATOM 663 C CA . ASN A 1 85 ? 0.850 7.305 -12.913 1.00 92.69 85 ASN A CA 1
ATOM 664 C C . ASN A 1 85 ? 0.802 8.638 -13.690 1.00 92.69 85 ASN A C 1
ATOM 666 O O . ASN A 1 85 ? 0.369 8.668 -14.841 1.00 92.69 85 ASN A O 1
ATOM 670 N N . ASP A 1 86 ? 1.303 9.729 -13.107 1.00 93.06 86 ASP A N 1
ATOM 671 C CA . ASP A 1 86 ? 1.319 11.069 -13.710 1.00 93.06 86 ASP A CA 1
ATOM 672 C C . ASP A 1 86 ? 2.226 11.150 -14.953 1.00 93.06 86 ASP A C 1
ATOM 674 O O . ASP A 1 86 ? 2.052 12.044 -15.782 1.00 93.06 86 ASP A O 1
ATOM 678 N N . PHE A 1 87 ? 3.130 10.181 -15.161 1.00 92.44 87 PHE A N 1
ATOM 679 C CA . PHE A 1 87 ? 3.843 10.049 -16.437 1.00 92.44 87 PHE A CA 1
ATOM 680 C C . PHE A 1 87 ? 2.905 9.719 -17.605 1.00 92.44 87 PHE A C 1
ATOM 682 O O . PHE A 1 87 ? 3.276 9.953 -18.756 1.00 92.44 87 PHE A O 1
ATOM 689 N N . GLY A 1 88 ? 1.716 9.160 -17.350 1.00 89.00 88 GLY A N 1
ATOM 690 C CA . GLY A 1 88 ? 0.693 8.925 -18.372 1.00 89.00 88 GLY A CA 1
ATOM 691 C C . GLY A 1 88 ? 1.149 7.993 -19.497 1.00 89.00 88 GLY A C 1
ATOM 692 O O . GLY A 1 88 ? 0.810 8.200 -20.665 1.00 89.00 88 GLY A O 1
ATOM 693 N N . LEU A 1 89 ? 1.968 6.984 -19.184 1.00 86.44 89 LEU A N 1
ATOM 694 C CA . LEU A 1 89 ? 2.441 6.009 -20.170 1.00 86.44 89 LEU A CA 1
ATOM 695 C C . LEU A 1 89 ? 1.327 4.988 -20.456 1.00 86.44 89 LEU A C 1
ATOM 697 O O . LEU A 1 89 ? 1.322 3.879 -19.930 1.00 86.44 89 LEU A O 1
ATOM 701 N N . HIS A 1 90 ? 0.347 5.373 -21.276 1.00 69.06 90 HIS A N 1
ATOM 702 C CA . HIS A 1 90 ? -0.848 4.560 -21.507 1.00 69.06 90 HIS A CA 1
ATOM 703 C C . HIS A 1 90 ? -0.575 3.220 -22.214 1.00 69.06 90 HIS A C 1
ATOM 705 O O . HIS A 1 90 ? 0.245 3.097 -23.131 1.00 69.06 90 HIS A O 1
ATOM 711 N N . ALA A 1 91 ? -1.341 2.207 -21.793 1.00 58.50 91 ALA A N 1
ATOM 712 C CA . ALA A 1 91 ? -1.167 0.800 -22.140 1.00 58.50 91 ALA A CA 1
ATOM 713 C C . ALA A 1 91 ? -1.518 0.421 -23.591 1.00 58.50 91 ALA A C 1
ATOM 715 O O . ALA A 1 91 ? -1.198 -0.689 -24.021 1.00 58.50 91 ALA A O 1
ATOM 716 N N . GLU A 1 92 ? -2.133 1.320 -24.365 1.00 60.94 92 GLU A N 1
ATOM 717 C CA . GLU A 1 92 ? -2.567 1.050 -25.746 1.00 60.94 92 GLU A CA 1
ATOM 718 C C . GLU A 1 92 ? -1.397 0.613 -26.650 1.00 60.94 92 GLU A C 1
ATOM 720 O O . GLU A 1 92 ? -1.555 -0.242 -27.522 1.00 60.94 92 GLU A O 1
ATOM 725 N N . ASN A 1 93 ? -0.179 1.080 -26.351 1.00 57.59 93 ASN A N 1
ATOM 726 C CA . ASN A 1 93 ? 1.045 0.708 -27.066 1.00 57.59 93 ASN A CA 1
ATOM 727 C C . ASN A 1 93 ? 1.706 -0.600 -26.569 1.00 57.59 93 ASN A C 1
ATOM 729 O O . ASN A 1 93 ? 2.642 -1.107 -27.201 1.00 57.59 93 ASN A O 1
ATOM 733 N N . LEU A 1 94 ? 1.242 -1.169 -25.449 1.00 67.75 94 LEU A N 1
ATOM 734 C CA . LEU A 1 94 ? 1.888 -2.296 -24.757 1.00 67.75 94 LEU A CA 1
ATOM 735 C C . LEU A 1 94 ? 1.406 -3.669 -25.220 1.00 67.75 94 LEU A C 1
ATOM 737 O O . LEU A 1 94 ? 2.137 -4.645 -25.056 1.00 67.75 94 LEU A O 1
ATOM 741 N N . SER A 1 95 ? 0.233 -3.756 -25.851 1.00 68.81 95 SER A N 1
ATOM 742 C CA . SER A 1 95 ? -0.333 -5.012 -26.378 1.00 68.81 95 SER A CA 1
ATOM 743 C C . SER A 1 95 ? 0.609 -5.734 -27.354 1.00 68.81 95 SER A C 1
ATOM 745 O O . SER A 1 95 ? 0.609 -6.959 -27.452 1.00 68.81 95 SER A O 1
ATOM 747 N N . THR A 1 96 ? 1.483 -4.986 -28.039 1.00 73.56 96 THR A N 1
ATOM 748 C CA . THR A 1 96 ? 2.465 -5.533 -28.990 1.00 73.56 96 THR A CA 1
ATOM 749 C C . THR A 1 96 ? 3.811 -5.918 -28.360 1.00 73.56 96 THR A C 1
ATOM 751 O O . THR A 1 96 ? 4.739 -6.322 -29.081 1.00 73.56 96 THR A O 1
ATOM 754 N N . LEU A 1 97 ? 3.960 -5.754 -27.041 1.00 81.69 97 LEU A N 1
ATOM 755 C CA . LEU A 1 97 ? 5.189 -6.020 -26.301 1.00 81.69 97 LEU A CA 1
ATOM 756 C C . LEU A 1 97 ? 5.096 -7.333 -25.514 1.00 81.69 97 LEU A C 1
ATOM 758 O O . LEU A 1 97 ? 4.133 -7.559 -24.786 1.00 81.69 97 LEU A O 1
ATOM 762 N N . PRO A 1 98 ? 6.123 -8.200 -25.574 1.00 84.75 98 PRO A N 1
ATOM 763 C CA . PRO A 1 98 ? 6.153 -9.394 -24.739 1.00 84.75 98 PRO A CA 1
ATOM 764 C C . PRO A 1 98 ? 6.239 -9.030 -23.247 1.00 84.75 98 PRO A C 1
ATOM 766 O O . PRO A 1 98 ? 7.290 -8.576 -22.781 1.00 84.75 98 PRO A O 1
ATOM 769 N N . ALA A 1 99 ? 5.173 -9.297 -22.486 1.00 85.00 99 ALA A N 1
ATOM 770 C CA . ALA A 1 99 ? 5.056 -8.947 -21.064 1.00 85.00 99 ALA A CA 1
ATOM 771 C C . ALA A 1 99 ? 6.238 -9.447 -20.210 1.00 85.00 99 ALA A C 1
ATOM 773 O O . ALA 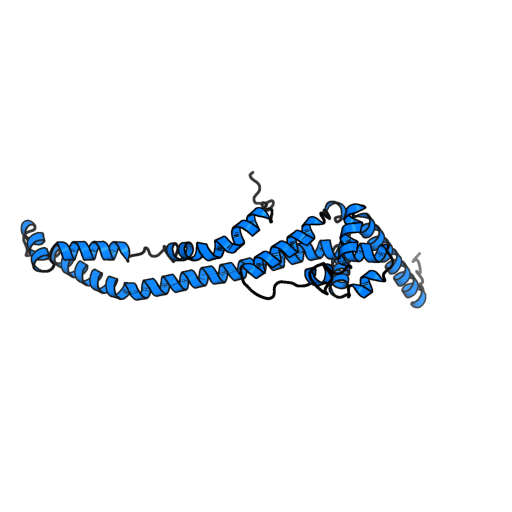A 1 99 ? 6.789 -8.710 -19.394 1.00 85.00 99 ALA A O 1
ATOM 774 N N . VAL A 1 100 ? 6.710 -10.675 -20.456 1.00 89.25 100 VAL A N 1
ATOM 775 C CA . VAL A 1 100 ? 7.865 -11.256 -19.745 1.00 89.25 100 VAL A CA 1
ATOM 776 C C . VAL A 1 100 ? 9.135 -10.425 -19.947 1.00 89.25 100 VAL A C 1
ATOM 778 O O . VAL A 1 100 ? 9.908 -10.222 -19.011 1.00 89.25 100 VAL A O 1
ATOM 781 N N . ARG A 1 101 ? 9.365 -9.912 -21.163 1.00 89.12 101 ARG A N 1
ATOM 782 C CA . ARG A 1 101 ? 10.556 -9.103 -21.455 1.00 89.12 101 ARG A CA 1
ATOM 783 C C . ARG A 1 101 ? 10.467 -7.722 -20.824 1.00 89.12 101 ARG A C 1
ATOM 785 O O . ARG A 1 101 ? 11.476 -7.251 -20.308 1.00 89.12 101 ARG A O 1
ATOM 792 N N . LEU A 1 102 ? 9.279 -7.118 -20.830 1.00 89.25 102 LEU A N 1
ATOM 793 C CA . LEU A 1 102 ? 9.024 -5.860 -20.134 1.00 89.25 102 LEU A CA 1
ATOM 794 C C . LEU A 1 102 ? 9.305 -6.010 -18.634 1.00 89.25 102 LEU A C 1
ATOM 796 O O . LEU A 1 102 ? 10.123 -5.273 -18.092 1.00 89.25 102 LEU A O 1
ATOM 800 N N . LYS A 1 103 ? 8.734 -7.039 -17.995 1.00 89.31 103 LYS A N 1
ATOM 801 C CA . LYS A 1 103 ? 8.942 -7.334 -16.569 1.00 89.31 103 LYS A CA 1
ATOM 802 C C . LYS A 1 103 ? 10.415 -7.571 -16.229 1.00 89.31 103 LYS A C 1
ATOM 804 O O . LYS A 1 103 ? 10.903 -7.096 -15.207 1.00 89.31 103 LYS A O 1
ATOM 809 N N . ASN A 1 104 ? 11.149 -8.285 -17.083 1.00 92.38 104 ASN A N 1
ATOM 810 C CA . ASN A 1 104 ? 12.581 -8.508 -16.880 1.00 92.38 104 ASN A CA 1
ATOM 811 C C . ASN A 1 104 ? 13.397 -7.216 -17.006 1.00 92.38 104 ASN A C 1
ATOM 813 O O . ASN A 1 104 ? 14.303 -6.998 -16.203 1.00 92.38 104 ASN A O 1
ATOM 817 N N . LEU A 1 105 ? 13.067 -6.354 -17.972 1.00 93.38 105 LEU A N 1
ATOM 818 C CA . LEU A 1 105 ? 13.730 -5.063 -18.142 1.00 93.38 105 LEU A CA 1
ATOM 819 C C . LEU A 1 105 ? 13.423 -4.112 -16.977 1.00 93.38 105 LEU A C 1
ATOM 821 O O . LEU A 1 105 ? 14.328 -3.446 -16.483 1.00 93.38 105 LEU A O 1
ATOM 825 N N . ALA A 1 106 ? 12.186 -4.112 -16.485 1.00 93.12 106 ALA A N 1
ATOM 826 C CA . ALA A 1 106 ? 11.786 -3.344 -15.314 1.00 93.12 106 ALA A CA 1
ATOM 827 C C . ALA A 1 106 ? 12.477 -3.822 -14.029 1.00 93.12 106 ALA A C 1
ATOM 829 O O . ALA A 1 106 ? 12.946 -3.013 -13.230 1.00 93.12 106 ALA A O 1
ATOM 830 N N . ARG A 1 107 ? 12.605 -5.143 -13.842 1.00 93.81 107 ARG A N 1
ATOM 831 C CA . ARG A 1 107 ? 13.375 -5.714 -12.725 1.00 93.81 107 ARG A CA 1
ATOM 832 C C . ARG A 1 107 ? 14.840 -5.298 -12.801 1.00 93.81 107 ARG A C 1
ATOM 834 O O . ARG A 1 107 ? 15.420 -4.906 -11.794 1.00 93.81 107 ARG A O 1
ATOM 841 N N . TYR A 1 108 ? 15.420 -5.353 -13.999 1.00 94.62 108 TYR A N 1
ATOM 842 C CA . TYR A 1 108 ? 16.772 -4.863 -14.234 1.00 94.62 108 TYR A CA 1
ATOM 843 C C . TYR A 1 108 ? 16.900 -3.376 -13.871 1.00 94.62 108 TYR A C 1
ATOM 845 O O . TYR A 1 108 ? 17.841 -3.012 -13.170 1.00 94.62 108 TYR A O 1
ATOM 853 N N . ALA A 1 109 ? 15.938 -2.535 -14.261 1.00 94.31 109 ALA A N 1
ATOM 854 C CA . ALA A 1 109 ? 15.897 -1.124 -13.878 1.00 94.31 109 ALA A CA 1
ATOM 855 C C . ALA A 1 109 ? 15.848 -0.932 -12.350 1.00 94.31 109 ALA A C 1
ATOM 857 O O . ALA A 1 109 ? 16.582 -0.111 -11.804 1.00 94.31 109 ALA A O 1
ATOM 858 N N . GLY A 1 110 ? 15.044 -1.743 -11.656 1.00 92.69 110 GLY A N 1
ATOM 859 C CA . GLY A 1 110 ? 14.934 -1.748 -10.195 1.00 92.69 110 GLY A CA 1
ATOM 860 C C . GLY A 1 110 ? 16.256 -2.041 -9.481 1.00 92.69 110 GLY A C 1
ATOM 861 O O . GLY A 1 110 ? 16.607 -1.360 -8.523 1.00 92.69 110 GLY A O 1
ATOM 862 N N . MET A 1 111 ? 17.022 -3.013 -9.983 1.00 93.94 111 MET A N 1
ATOM 863 C CA . MET A 1 111 ? 18.305 -3.429 -9.395 1.00 93.94 111 MET A CA 1
ATOM 864 C C . MET A 1 111 ? 19.489 -2.541 -9.805 1.00 93.94 111 MET A C 1
ATOM 866 O O . MET A 1 111 ? 20.518 -2.526 -9.134 1.00 93.94 111 MET A O 1
ATOM 870 N N . THR A 1 112 ? 19.378 -1.823 -10.923 1.00 94.81 112 THR A N 1
ATOM 871 C CA . THR A 1 112 ? 20.488 -1.041 -11.480 1.00 94.81 112 THR A CA 1
ATOM 872 C C . THR A 1 112 ? 20.536 0.348 -10.852 1.00 94.81 112 THR A C 1
ATOM 874 O O . THR A 1 112 ? 19.520 1.036 -10.786 1.00 94.81 112 THR A O 1
ATOM 877 N N . SER A 1 113 ? 21.720 0.793 -10.427 1.00 92.88 113 SER A N 1
ATOM 878 C CA . SER A 1 113 ? 21.901 2.151 -9.905 1.00 92.88 113 SER A CA 1
ATOM 879 C C . SER A 1 113 ? 21.632 3.215 -10.971 1.00 92.88 113 SER A C 1
ATOM 881 O O . SER A 1 113 ? 21.932 3.027 -12.154 1.00 92.88 113 SER A O 1
ATOM 883 N N . VAL A 1 114 ? 21.141 4.375 -10.537 1.00 93.38 114 VAL A N 1
ATOM 884 C CA . VAL A 1 114 ? 20.917 5.560 -11.390 1.00 93.38 114 VAL A CA 1
ATOM 885 C C . VAL A 1 114 ? 22.123 5.886 -12.260 1.00 93.38 114 VAL A C 1
ATOM 887 O O . VAL A 1 114 ? 21.989 6.113 -13.458 1.00 93.38 114 VAL A O 1
ATOM 890 N N . PHE A 1 115 ? 23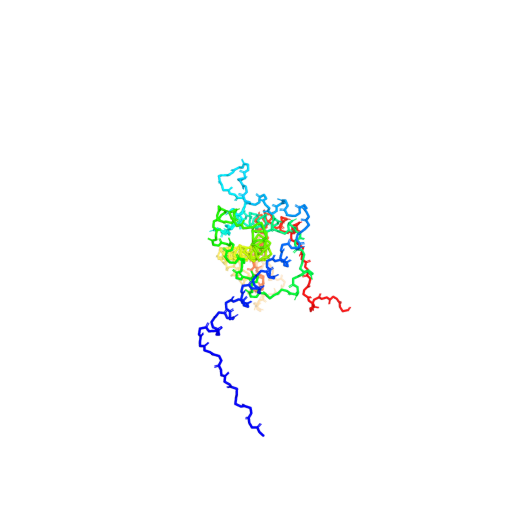.318 5.847 -11.674 1.00 91.50 115 PHE A N 1
ATOM 891 C CA . PHE A 1 115 ? 24.569 6.131 -12.367 1.00 91.50 115 PHE A CA 1
ATOM 892 C C . PHE A 1 115 ? 24.825 5.186 -13.548 1.00 91.50 115 PHE A C 1
ATOM 894 O O . PHE A 1 115 ? 25.247 5.617 -14.622 1.00 91.50 115 PHE A O 1
ATOM 901 N N . ASN A 1 116 ? 24.537 3.896 -13.371 1.00 94.75 116 ASN A N 1
ATOM 902 C CA . ASN A 1 116 ? 24.688 2.908 -14.434 1.00 94.75 116 ASN A CA 1
ATOM 903 C C . ASN A 1 116 ? 23.622 3.084 -15.520 1.00 94.75 116 ASN A C 1
ATOM 905 O O . ASN A 1 116 ? 23.932 2.903 -16.696 1.00 94.75 116 ASN A O 1
ATOM 909 N N . ILE A 1 117 ? 22.397 3.469 -15.150 1.00 95.19 117 ILE A N 1
ATOM 910 C CA . ILE A 1 117 ? 21.326 3.792 -16.106 1.00 95.19 117 ILE A CA 1
ATOM 911 C C . ILE A 1 117 ? 21.695 5.035 -16.927 1.00 95.19 117 ILE A C 1
ATOM 913 O O . ILE A 1 117 ? 21.590 5.009 -18.153 1.00 95.19 117 ILE A O 1
ATOM 917 N N . ALA A 1 118 ? 22.214 6.084 -16.286 1.00 93.62 118 ALA A N 1
ATOM 918 C CA . ALA A 1 118 ? 22.607 7.334 -16.937 1.00 93.62 118 ALA A CA 1
ATOM 919 C C . ALA A 1 118 ? 23.670 7.137 -18.033 1.00 93.62 118 ALA A C 1
ATOM 921 O O . ALA A 1 118 ? 23.618 7.798 -19.072 1.00 93.62 118 ALA A O 1
ATOM 922 N N . ARG A 1 119 ? 24.591 6.184 -17.835 1.00 94.56 119 ARG A N 1
ATOM 923 C CA . ARG A 1 119 ? 25.684 5.847 -18.767 1.00 94.56 119 ARG A CA 1
ATOM 924 C C . ARG A 1 119 ? 25.271 4.976 -19.958 1.00 94.56 119 ARG A C 1
ATOM 926 O O . ARG A 1 119 ? 26.105 4.691 -20.815 1.00 94.56 119 ARG A O 1
ATOM 933 N N . MET A 1 120 ? 24.027 4.505 -20.015 1.00 95.31 120 MET A N 1
ATOM 934 C CA . MET A 1 120 ? 23.552 3.699 -21.142 1.00 95.31 120 MET A CA 1
ATOM 935 C C . MET A 1 120 ? 23.415 4.541 -22.415 1.00 95.31 120 MET A C 1
ATOM 937 O O . MET A 1 120 ? 23.287 5.763 -22.360 1.00 95.31 120 MET A O 1
ATOM 941 N N . SER A 1 121 ? 23.379 3.877 -23.577 1.00 94.81 121 SER A N 1
ATOM 942 C CA . SER A 1 121 ? 22.999 4.553 -24.819 1.00 94.81 121 SER A CA 1
ATOM 943 C C . SER A 1 121 ? 21.602 5.180 -24.670 1.00 94.81 121 SER A C 1
ATOM 945 O O . SER A 1 121 ? 20.752 4.575 -24.007 1.00 94.81 121 SER A O 1
ATOM 947 N N . PRO A 1 122 ? 21.321 6.343 -25.291 1.00 93.88 122 PRO A N 1
ATOM 948 C CA . PRO A 1 122 ? 20.061 7.069 -25.085 1.00 93.88 122 PRO A CA 1
ATOM 949 C C . PRO A 1 122 ? 18.820 6.196 -25.296 1.00 93.88 122 PRO A C 1
ATOM 951 O O . PRO A 1 122 ? 17.873 6.219 -24.515 1.00 93.88 122 PRO A O 1
ATOM 954 N N . GLN A 1 123 ? 18.871 5.335 -26.311 1.00 93.12 123 GLN A N 1
ATOM 955 C CA . GLN A 1 123 ? 17.798 4.408 -26.636 1.00 93.12 123 GLN A CA 1
ATOM 956 C C . GLN A 1 123 ? 17.577 3.345 -25.546 1.00 93.12 123 GLN A C 1
ATOM 958 O O . GLN A 1 123 ? 16.440 3.087 -25.151 1.00 93.12 123 GLN A O 1
ATOM 963 N N . LYS A 1 124 ? 18.653 2.723 -25.042 1.00 95.06 124 LYS A N 1
ATOM 964 C CA . LYS A 1 124 ? 18.564 1.725 -23.967 1.00 95.06 124 LYS A CA 1
ATOM 965 C C . LYS A 1 124 ? 18.118 2.380 -22.663 1.00 95.06 124 LYS A C 1
ATOM 967 O O . LYS A 1 124 ? 17.270 1.821 -21.976 1.00 95.06 124 LYS A O 1
ATOM 972 N N . ARG A 1 125 ? 18.663 3.557 -22.344 1.00 96.94 125 ARG A N 1
ATOM 973 C CA . ARG A 1 125 ? 18.309 4.339 -21.155 1.00 96.94 125 ARG A CA 1
ATOM 974 C C . ARG A 1 125 ? 16.814 4.638 -21.123 1.00 96.94 125 ARG A C 1
ATOM 976 O O . ARG A 1 125 ? 16.148 4.258 -20.166 1.00 96.94 125 ARG A O 1
ATOM 983 N N . MET A 1 126 ? 16.278 5.200 -22.206 1.00 95.94 126 MET A N 1
ATOM 984 C CA . MET A 1 126 ? 14.850 5.489 -22.323 1.00 95.94 126 MET A CA 1
ATOM 985 C C . MET A 1 126 ? 14.001 4.219 -22.196 1.00 95.94 126 MET A C 1
ATOM 987 O O . MET A 1 126 ? 13.036 4.194 -21.443 1.00 95.94 126 MET A O 1
ATOM 991 N N . ALA A 1 127 ? 14.391 3.127 -22.860 1.00 94.88 127 ALA A N 1
ATOM 992 C CA . ALA A 1 127 ? 13.669 1.862 -22.756 1.00 94.88 127 ALA A CA 1
ATOM 993 C C . ALA A 1 127 ? 13.636 1.298 -21.323 1.00 94.88 127 ALA A C 1
ATOM 995 O O . ALA A 1 127 ? 12.622 0.741 -20.908 1.00 94.88 127 ALA A O 1
ATOM 996 N N . VAL A 1 128 ? 14.733 1.435 -20.574 1.00 96.19 128 VAL A N 1
ATOM 997 C CA . VAL A 1 128 ? 14.832 1.022 -19.166 1.00 96.19 128 VAL A CA 1
ATOM 998 C C . VAL A 1 128 ? 13.937 1.888 -18.278 1.00 96.19 128 VAL A C 1
ATOM 1000 O O . VAL A 1 128 ? 13.228 1.335 -17.442 1.00 96.19 128 VAL A O 1
ATOM 1003 N N . LEU A 1 129 ? 13.924 3.208 -18.479 1.00 96.19 129 LEU A N 1
ATOM 1004 C CA . LEU A 1 129 ? 13.083 4.144 -17.722 1.00 96.19 129 LEU A CA 1
ATOM 1005 C C . LEU A 1 129 ? 11.589 3.926 -17.990 1.00 96.19 129 LEU A C 1
ATOM 1007 O O . LEU A 1 129 ? 10.804 3.833 -17.053 1.00 96.19 129 LEU A O 1
ATOM 1011 N N . VAL A 1 130 ? 11.204 3.753 -19.255 1.00 94.81 130 VAL A N 1
ATOM 1012 C CA . VAL A 1 130 ? 9.822 3.422 -19.639 1.00 94.81 130 VAL A CA 1
ATOM 1013 C C . VAL A 1 130 ? 9.400 2.088 -19.023 1.00 94.81 130 VAL A C 1
ATOM 1015 O O . VAL A 1 130 ? 8.328 1.988 -18.436 1.00 94.81 130 VAL A O 1
ATOM 1018 N N . ALA A 1 131 ? 10.251 1.059 -19.111 1.00 94.06 131 ALA A N 1
ATOM 1019 C CA . ALA A 1 131 ? 9.954 -0.236 -18.506 1.00 94.06 131 ALA A CA 1
ATOM 1020 C C . ALA A 1 131 ? 9.832 -0.155 -16.979 1.00 94.06 131 ALA A C 1
ATOM 1022 O O . ALA A 1 131 ? 8.984 -0.838 -16.410 1.00 94.06 131 ALA A O 1
ATOM 1023 N N . PHE A 1 132 ? 10.666 0.664 -16.331 1.00 95.25 132 PHE A N 1
ATOM 1024 C CA . PHE A 1 132 ? 10.568 0.947 -14.905 1.00 95.25 132 PHE A CA 1
ATOM 1025 C C . PHE A 1 132 ? 9.198 1.529 -14.573 1.00 95.25 132 PHE A C 1
ATOM 1027 O O . PHE A 1 132 ? 8.455 0.871 -13.858 1.00 95.25 132 PHE A O 1
ATOM 1034 N N . VAL A 1 133 ? 8.831 2.680 -15.144 1.00 94.75 133 VAL A N 1
ATOM 1035 C CA . VAL A 1 133 ? 7.573 3.362 -14.805 1.00 94.75 133 VAL A CA 1
ATOM 1036 C C . VAL A 1 133 ? 6.366 2.451 -15.022 1.00 94.75 133 VAL A C 1
ATOM 1038 O O . VAL A 1 133 ? 5.595 2.254 -14.094 1.00 94.75 133 VAL A O 1
ATOM 1041 N N . LEU A 1 134 ? 6.271 1.791 -16.179 1.00 90.75 134 LEU A N 1
ATOM 1042 C CA . LEU A 1 134 ? 5.135 0.921 -16.506 1.00 90.75 134 LEU A CA 1
ATOM 1043 C C . LEU A 1 134 ? 4.927 -0.237 -15.526 1.00 90.75 134 LEU A C 1
ATOM 1045 O O . LEU A 1 134 ? 3.799 -0.583 -15.201 1.00 90.75 134 LEU A O 1
ATOM 1049 N N . ALA A 1 135 ? 6.005 -0.895 -15.095 1.00 90.62 135 ALA A N 1
ATOM 1050 C CA . ALA A 1 135 ? 5.878 -2.034 -14.189 1.00 90.62 135 ALA A CA 1
ATOM 1051 C C . ALA A 1 135 ? 5.785 -1.600 -12.722 1.00 90.62 135 ALA A C 1
ATOM 1053 O O . ALA A 1 135 ? 5.150 -2.279 -11.917 1.00 90.62 135 ALA A O 1
ATOM 1054 N N . TRP A 1 136 ? 6.462 -0.507 -12.370 1.00 93.31 136 TRP A N 1
ATOM 1055 C CA . TRP A 1 136 ? 6.507 -0.005 -11.005 1.00 93.31 136 TRP A CA 1
ATOM 1056 C C . TRP A 1 136 ? 5.263 0.785 -10.637 1.00 93.31 136 TRP A C 1
ATOM 1058 O O . TRP A 1 136 ? 4.940 0.820 -9.461 1.00 93.31 136 TRP A O 1
ATOM 1068 N N . GLU A 1 137 ? 4.543 1.364 -11.598 1.00 92.69 137 GLU A N 1
ATOM 1069 C CA . GLU A 1 137 ? 3.223 1.951 -11.363 1.00 92.69 137 GLU A CA 1
ATOM 1070 C C . GLU A 1 137 ? 2.271 0.899 -10.780 1.00 92.69 137 GLU A C 1
ATOM 1072 O O . GLU A 1 137 ? 1.742 1.088 -9.689 1.00 92.69 137 GLU A O 1
ATOM 1077 N N . THR A 1 138 ? 2.125 -0.254 -11.443 1.00 90.19 138 THR A N 1
ATOM 1078 C CA . THR A 1 138 ? 1.286 -1.352 -10.934 1.00 90.19 138 THR A CA 1
ATOM 1079 C C . THR A 1 138 ? 1.785 -1.857 -9.583 1.00 90.19 138 THR A C 1
ATOM 1081 O O . THR A 1 138 ? 1.000 -1.959 -8.648 1.00 90.19 138 THR A O 1
ATOM 1084 N N . LEU A 1 139 ? 3.097 -2.089 -9.449 1.00 93.31 139 LEU A N 1
ATOM 1085 C CA . LEU A 1 139 ? 3.692 -2.520 -8.180 1.00 93.31 139 LEU A CA 1
ATOM 1086 C C . LEU A 1 139 ? 3.422 -1.514 -7.050 1.00 93.31 139 LEU A C 1
ATOM 1088 O O . LEU A 1 139 ? 3.151 -1.905 -5.923 1.00 93.31 139 LEU A O 1
ATOM 1092 N N . ALA A 1 140 ? 3.500 -0.215 -7.341 1.00 94.94 140 ALA A N 1
ATOM 1093 C CA . ALA A 1 140 ? 3.309 0.821 -6.343 1.00 94.94 140 ALA A CA 1
ATOM 1094 C C . ALA A 1 140 ? 1.861 0.918 -5.866 1.00 94.94 140 ALA A C 1
ATOM 1096 O O . ALA A 1 140 ? 1.638 1.209 -4.690 1.00 94.94 140 ALA A O 1
ATOM 1097 N N . LEU A 1 141 ? 0.904 0.661 -6.763 1.00 93.62 141 LEU A N 1
ATOM 1098 C CA . LEU A 1 141 ? -0.503 0.550 -6.402 1.00 93.62 141 LEU A CA 1
ATOM 1099 C C . LEU A 1 141 ? -0.749 -0.686 -5.533 1.00 93.62 141 LEU A C 1
ATOM 1101 O O . LEU A 1 141 ? -1.384 -0.555 -4.491 1.00 93.62 141 LEU A O 1
ATOM 1105 N N . ASP A 1 142 ? -0.205 -1.843 -5.924 1.00 94.50 142 ASP A N 1
ATOM 1106 C CA . ASP A 1 142 ? -0.309 -3.091 -5.155 1.00 94.50 142 ASP A CA 1
ATOM 1107 C C . ASP A 1 142 ? 0.249 -2.902 -3.733 1.00 94.50 142 ASP A C 1
ATOM 1109 O O . ASP A 1 142 ? -0.445 -3.160 -2.754 1.00 94.50 142 ASP A O 1
ATOM 1113 N N . ASP A 1 143 ? 1.449 -2.325 -3.605 1.00 95.38 143 ASP A N 1
ATOM 1114 C CA . ASP A 1 143 ? 2.058 -2.010 -2.307 1.00 95.38 143 ASP A CA 1
ATOM 1115 C C . ASP A 1 143 ? 1.166 -1.079 -1.454 1.00 95.38 143 ASP A C 1
ATOM 1117 O O . ASP A 1 143 ? 1.093 -1.216 -0.231 1.00 95.38 143 ASP A O 1
ATOM 1121 N N . ALA A 1 144 ? 0.509 -0.087 -2.070 1.00 95.44 144 ALA A N 1
ATOM 1122 C CA . ALA A 1 144 ? -0.384 0.827 -1.357 1.00 95.44 144 ALA A CA 1
ATOM 1123 C C . ALA A 1 144 ? -1.654 0.109 -0.868 1.00 95.44 144 ALA A C 1
ATOM 1125 O O . ALA A 1 144 ? -2.114 0.370 0.248 1.00 95.44 144 ALA A O 1
ATOM 1126 N N . LEU A 1 145 ? -2.197 -0.808 -1.674 1.00 94.44 145 LEU A N 1
ATOM 1127 C CA . LEU A 1 145 ? -3.338 -1.647 -1.304 1.00 94.44 145 LEU A CA 1
ATOM 1128 C C . LEU A 1 145 ? -2.980 -2.624 -0.178 1.00 94.44 145 LEU A C 1
ATOM 1130 O O . LEU A 1 145 ? -3.750 -2.743 0.771 1.00 94.44 145 LEU A O 1
ATOM 1134 N N . ASP A 1 146 ? -1.786 -3.217 -0.196 1.00 95.88 146 ASP A N 1
ATOM 1135 C CA . ASP A 1 146 ? -1.308 -4.078 0.894 1.00 95.88 146 ASP A CA 1
ATOM 1136 C C . ASP A 1 146 ? -1.234 -3.317 2.232 1.00 95.88 146 ASP A C 1
ATOM 1138 O O . ASP A 1 146 ? -1.646 -3.821 3.284 1.00 95.88 146 ASP A O 1
ATOM 1142 N N . VAL A 1 147 ? -0.748 -2.066 2.213 1.00 95.88 147 VAL A N 1
ATOM 1143 C CA . VAL A 1 147 ? -0.739 -1.206 3.409 1.00 95.88 147 VAL A CA 1
ATOM 1144 C C . VAL A 1 147 ? -2.165 -0.890 3.866 1.00 95.88 147 VAL A C 1
ATOM 1146 O O . VAL A 1 147 ? -2.437 -0.939 5.070 1.00 95.88 147 VAL A O 1
ATOM 1149 N N . LEU A 1 148 ? -3.075 -0.582 2.936 1.00 95.00 148 LEU A N 1
ATOM 1150 C CA . LEU A 1 148 ? -4.481 -0.311 3.240 1.00 95.00 148 LEU A CA 1
ATOM 1151 C C . LEU A 1 148 ? -5.148 -1.511 3.914 1.00 95.00 148 LEU A C 1
ATOM 1153 O O . LEU A 1 148 ? -5.743 -1.354 4.981 1.00 95.00 148 LEU A O 1
ATOM 1157 N N . ASP A 1 149 ? -5.004 -2.700 3.336 1.00 95.25 149 ASP A N 1
ATOM 1158 C CA . ASP A 1 149 ? -5.585 -3.937 3.852 1.00 95.25 149 ASP A CA 1
ATOM 1159 C C . ASP A 1 149 ? -5.059 -4.250 5.253 1.00 95.25 149 ASP A C 1
ATOM 1161 O O . ASP A 1 149 ? -5.834 -4.519 6.181 1.00 95.25 149 ASP A O 1
ATOM 1165 N N . ALA A 1 150 ? -3.748 -4.117 5.461 1.00 95.69 150 ALA A N 1
ATOM 1166 C CA . ALA A 1 150 ? -3.144 -4.302 6.774 1.00 95.69 150 ALA A CA 1
ATOM 1167 C C . ALA A 1 150 ? -3.664 -3.280 7.804 1.00 95.69 150 ALA A C 1
ATOM 1169 O O . ALA A 1 150 ? -3.932 -3.631 8.960 1.00 95.69 150 ALA A O 1
ATOM 1170 N N . MET A 1 151 ? -3.849 -2.017 7.405 1.00 94.81 151 MET A N 1
ATOM 1171 C CA . MET A 1 151 ? -4.417 -0.978 8.268 1.00 94.81 151 MET A CA 1
ATOM 1172 C C . MET A 1 151 ? -5.879 -1.251 8.623 1.00 94.81 151 MET A C 1
ATOM 1174 O O . MET A 1 151 ? -6.253 -1.121 9.793 1.00 94.81 151 MET A O 1
ATOM 1178 N N . LEU A 1 152 ? -6.701 -1.641 7.648 1.00 93.69 152 LEU A N 1
ATOM 1179 C CA . LEU A 1 152 ? -8.103 -1.991 7.865 1.00 93.69 152 LEU A CA 1
ATOM 1180 C C . LEU A 1 152 ? -8.222 -3.196 8.802 1.00 93.69 152 LEU A C 1
ATOM 1182 O O . LEU A 1 152 ? -9.003 -3.151 9.753 1.00 93.69 152 LEU A O 1
ATOM 1186 N N . ALA A 1 153 ? -7.385 -4.219 8.621 1.00 94.62 153 ALA A N 1
ATOM 1187 C CA . ALA A 1 153 ? -7.334 -5.370 9.517 1.00 94.62 153 ALA A CA 1
ATOM 1188 C C . ALA A 1 153 ? -7.008 -4.965 10.967 1.00 94.62 153 ALA A C 1
ATOM 1190 O O . ALA A 1 153 ? -7.639 -5.455 11.909 1.00 94.62 153 ALA A O 1
ATOM 1191 N N . VAL A 1 154 ? -6.061 -4.038 11.168 1.00 93.50 154 VAL A N 1
ATOM 1192 C CA . VAL A 1 154 ? -5.740 -3.499 12.502 1.00 93.50 154 VAL A CA 1
ATOM 1193 C C . VAL A 1 154 ? -6.929 -2.740 13.089 1.00 93.50 154 VAL A C 1
ATOM 1195 O O . VAL A 1 154 ? -7.278 -2.975 14.243 1.00 93.50 154 VAL A O 1
ATOM 1198 N N . ILE A 1 155 ? -7.564 -1.866 12.307 1.00 92.56 155 ILE A N 1
ATOM 1199 C CA . ILE A 1 155 ? -8.715 -1.062 12.737 1.00 92.56 155 ILE A CA 1
ATOM 1200 C C . ILE A 1 155 ? -9.882 -1.957 13.168 1.00 92.56 155 ILE A C 1
ATOM 1202 O O . ILE A 1 155 ? -10.423 -1.773 14.258 1.00 92.56 155 ILE A O 1
ATOM 1206 N N . ILE A 1 156 ? -10.225 -2.961 12.358 1.00 91.75 156 ILE A N 1
ATOM 1207 C CA . ILE A 1 156 ? -11.306 -3.912 12.648 1.00 91.75 156 ILE A CA 1
ATOM 1208 C C . ILE A 1 156 ? -10.988 -4.721 13.909 1.00 91.75 156 ILE A C 1
ATOM 1210 O O . ILE A 1 156 ? -11.844 -4.908 14.777 1.00 91.75 156 ILE A O 1
ATOM 1214 N N . ARG A 1 157 ? -9.742 -5.186 14.049 1.00 92.31 157 ARG A N 1
ATOM 1215 C CA . ARG A 1 157 ? -9.296 -5.917 15.241 1.00 92.31 157 ARG A CA 1
ATOM 1216 C C . ARG A 1 157 ? -9.382 -5.056 16.502 1.00 92.31 157 ARG A C 1
ATOM 1218 O O . ARG A 1 157 ? -9.825 -5.551 17.538 1.00 92.31 157 ARG A O 1
ATOM 1225 N N . ASP A 1 158 ? -8.973 -3.793 16.425 1.00 91.75 158 ASP A N 1
ATOM 1226 C CA . ASP A 1 158 ? -9.026 -2.863 17.553 1.00 91.75 158 ASP A CA 1
ATOM 1227 C C . ASP A 1 158 ? -10.477 -2.546 17.942 1.00 91.75 158 ASP A C 1
ATOM 1229 O O . ASP A 1 158 ? -10.809 -2.614 19.126 1.00 91.75 158 ASP A O 1
ATOM 1233 N N . ALA A 1 159 ? -11.359 -2.304 16.965 1.00 91.19 159 ALA A N 1
ATOM 1234 C CA . ALA A 1 159 ? -12.793 -2.118 17.197 1.00 91.19 159 ALA A CA 1
ATOM 1235 C C . ALA A 1 159 ? -13.410 -3.335 17.905 1.00 91.19 159 ALA A C 1
ATOM 1237 O O . ALA A 1 159 ? -14.054 -3.192 18.946 1.00 91.19 159 ALA A O 1
ATOM 1238 N N . ARG A 1 160 ? -13.116 -4.552 17.425 1.00 89.62 160 ARG A N 1
ATOM 1239 C CA . ARG A 1 160 ? -13.563 -5.796 18.070 1.00 89.62 160 ARG A CA 1
ATOM 1240 C C . ARG A 1 160 ? -13.053 -5.910 19.507 1.00 89.62 160 ARG A C 1
ATOM 1242 O O . ARG A 1 160 ? -13.812 -6.276 20.401 1.00 89.62 160 ARG A O 1
ATOM 1249 N N . LYS A 1 161 ? -11.781 -5.585 19.753 1.00 90.81 161 LYS A N 1
ATOM 1250 C CA . LYS A 1 161 ? -11.185 -5.627 21.097 1.00 90.81 161 LYS A CA 1
ATOM 1251 C C . LYS A 1 161 ? -11.850 -4.624 22.046 1.00 90.81 161 LYS A C 1
ATOM 1253 O O . LYS A 1 161 ? -12.076 -4.945 23.214 1.00 90.81 161 LYS A O 1
ATOM 1258 N N . ILE A 1 162 ? -12.172 -3.425 21.560 1.00 90.06 162 ILE A N 1
ATOM 1259 C CA . ILE A 1 162 ? -12.907 -2.408 22.325 1.00 90.06 162 ILE A CA 1
ATOM 1260 C C . ILE A 1 162 ? -14.317 -2.912 22.646 1.00 90.06 162 ILE A C 1
ATOM 1262 O O . ILE A 1 162 ? -14.710 -2.865 23.814 1.00 90.06 162 ILE A O 1
ATOM 1266 N N . GLY A 1 163 ? -15.028 -3.464 21.660 1.00 88.31 163 GLY A N 1
ATOM 1267 C CA . GLY A 1 163 ? -16.378 -4.007 21.832 1.00 88.31 163 GLY A CA 1
ATOM 1268 C C . GLY A 1 163 ? -16.411 -5.143 22.853 1.00 88.31 163 GLY A C 1
ATOM 1269 O O . GLY A 1 163 ? -17.184 -5.101 23.808 1.00 88.31 163 GLY A O 1
ATOM 1270 N N . GLN A 1 164 ? -15.481 -6.098 22.754 1.00 87.94 164 GLN A N 1
ATOM 1271 C CA . GLN A 1 164 ? -15.326 -7.175 23.739 1.00 87.94 164 GLN A CA 1
ATOM 1272 C C . GLN A 1 164 ? -15.065 -6.636 25.151 1.00 87.94 164 GLN A C 1
ATOM 1274 O O . GLN A 1 164 ? -15.661 -7.107 26.120 1.00 87.94 164 GLN A O 1
ATOM 1279 N N . LYS A 1 165 ? -14.207 -5.617 25.291 1.00 89.06 165 LYS A N 1
ATOM 1280 C CA . LYS A 1 165 ? -13.905 -5.005 26.593 1.00 89.06 165 LYS A CA 1
ATOM 1281 C C . LYS A 1 165 ? -15.116 -4.278 27.183 1.00 89.06 165 LYS A C 1
ATOM 1283 O O . LYS A 1 165 ? -15.349 -4.389 28.387 1.00 89.06 165 LYS A O 1
ATOM 1288 N N . LYS A 1 166 ? -15.875 -3.540 26.366 1.00 87.19 166 LYS A N 1
ATOM 1289 C CA . LYS A 1 166 ? -17.132 -2.896 26.781 1.00 87.19 166 LYS A CA 1
ATOM 1290 C C . LYS A 1 166 ? -18.159 -3.948 27.201 1.00 87.19 166 LYS A C 1
ATOM 1292 O O . LYS A 1 166 ? -18.710 -3.843 28.295 1.00 87.19 166 LYS A O 1
ATOM 1297 N N . ARG A 1 167 ? -18.311 -5.021 26.416 1.00 84.81 167 ARG A N 1
ATOM 1298 C CA . ARG A 1 167 ? -19.217 -6.133 26.725 1.00 84.81 167 ARG A CA 1
ATOM 1299 C C . ARG A 1 167 ? -18.882 -6.778 28.064 1.00 84.81 167 ARG A C 1
ATOM 1301 O O . ARG A 1 167 ? -19.752 -6.838 28.924 1.00 84.81 167 ARG A O 1
ATOM 1308 N N . LEU A 1 168 ? -17.625 -7.174 28.274 1.00 86.88 168 LEU A N 1
ATOM 1309 C CA . LEU A 1 168 ? -17.169 -7.793 29.524 1.00 86.88 168 LEU A CA 1
ATOM 1310 C C . LEU A 1 168 ? -17.432 -6.914 30.753 1.00 86.88 168 LEU A C 1
ATOM 1312 O O . LEU A 1 168 ? -17.823 -7.430 31.795 1.00 86.88 168 LEU A O 1
ATOM 1316 N N . ARG A 1 169 ? -17.255 -5.591 30.637 1.00 87.44 169 ARG A N 1
ATOM 1317 C CA . ARG A 1 169 ? -17.575 -4.648 31.723 1.00 87.44 169 ARG A CA 1
ATOM 1318 C C . ARG A 1 169 ? -19.069 -4.625 32.033 1.00 87.44 169 ARG A C 1
ATOM 1320 O O . ARG A 1 169 ? -19.445 -4.631 33.196 1.00 87.44 169 ARG A O 1
ATOM 1327 N N . SER A 1 170 ? -19.889 -4.634 30.988 1.00 87.44 170 SER A N 1
ATOM 1328 C CA . SER A 1 170 ? -21.342 -4.521 31.089 1.00 87.44 170 SER A CA 1
ATOM 1329 C C . SER A 1 170 ? -22.050 -5.810 31.530 1.00 87.44 170 SER A C 1
ATOM 1331 O O . SER A 1 170 ? -23.174 -5.746 32.016 1.00 87.44 170 SER A O 1
ATOM 1333 N N . LEU A 1 171 ? -21.400 -6.978 31.408 1.00 86.56 171 LEU A N 1
ATOM 1334 C CA . LEU A 1 171 ? -21.986 -8.272 31.789 1.00 86.56 171 LEU A CA 1
ATOM 1335 C C . LEU A 1 171 ? -22.405 -8.310 33.258 1.00 86.56 171 LEU A C 1
ATOM 1337 O O . LEU A 1 171 ? -23.489 -8.782 33.564 1.00 86.56 171 LEU A O 1
ATOM 1341 N N . LYS A 1 172 ? -21.591 -7.752 34.161 1.00 88.19 172 LYS A N 1
ATOM 1342 C CA . LYS A 1 172 ? -21.920 -7.720 35.592 1.00 88.19 172 LYS A CA 1
ATOM 1343 C C . LYS A 1 172 ? -23.198 -6.919 35.871 1.00 88.19 172 LYS A C 1
ATOM 1345 O O . LYS A 1 172 ? -24.019 -7.324 36.693 1.00 88.19 172 LYS A O 1
ATOM 1350 N N . ASP A 1 173 ? -23.351 -5.781 35.202 1.00 88.88 173 ASP A N 1
ATOM 1351 C CA . ASP A 1 173 ? -24.521 -4.916 35.357 1.00 88.88 173 ASP A CA 1
ATOM 1352 C C . ASP A 1 173 ? -25.757 -5.525 34.682 1.00 88.88 173 ASP A C 1
ATOM 1354 O O . ASP A 1 173 ? -26.867 -5.426 35.213 1.00 88.88 173 ASP A O 1
ATOM 1358 N N . LEU A 1 174 ? -25.557 -6.232 33.565 1.00 89.62 174 LEU A N 1
ATOM 1359 C CA . LEU A 1 174 ? -26.589 -7.011 32.890 1.00 89.62 174 LEU A CA 1
ATOM 1360 C C . LEU A 1 174 ? -27.073 -8.179 33.760 1.00 89.62 174 LEU A C 1
ATOM 1362 O O . LEU A 1 174 ? -28.278 -8.315 33.928 1.00 89.62 174 LEU A O 1
ATOM 1366 N N . ASP A 1 175 ? -26.178 -8.956 34.378 1.00 89.25 175 ASP A N 1
ATOM 1367 C CA . ASP A 1 175 ? -26.533 -10.065 35.276 1.00 89.25 175 ASP A CA 1
ATOM 1368 C C . ASP A 1 175 ? -27.346 -9.566 36.474 1.00 89.25 175 ASP A C 1
ATOM 1370 O O . ASP A 1 175 ? -28.406 -10.105 36.797 1.00 89.25 175 ASP A O 1
ATOM 1374 N N . LYS A 1 176 ? -26.897 -8.474 37.108 1.00 90.06 176 LYS A N 1
ATOM 1375 C CA . LYS A 1 176 ? -27.621 -7.846 38.221 1.00 90.06 176 LYS A CA 1
ATOM 1376 C C . LYS A 1 176 ? -29.022 -7.393 37.802 1.00 90.06 176 LYS A C 1
ATOM 1378 O O . LYS A 1 176 ? -29.981 -7.581 38.551 1.00 90.06 176 LYS A O 1
ATOM 1383 N N . SER A 1 177 ? -29.135 -6.798 36.618 1.00 92.44 177 SER A N 1
ATOM 1384 C CA . SER A 1 177 ? -30.405 -6.323 36.069 1.00 92.44 177 SER A CA 1
ATOM 1385 C C . SER A 1 177 ? -31.329 -7.475 35.680 1.00 92.44 177 SER A C 1
ATOM 1387 O O . SER A 1 177 ? -32.515 -7.437 35.994 1.00 92.44 177 SER A O 1
ATO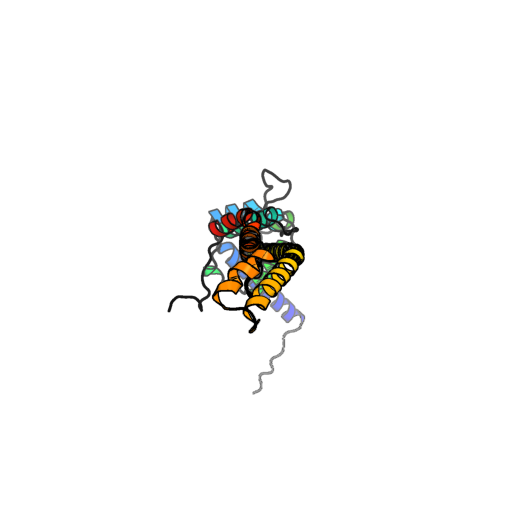M 1389 N N . ALA A 1 178 ? -30.789 -8.527 35.066 1.00 91.75 178 ALA A N 1
ATOM 1390 C CA . ALA A 1 178 ? -31.523 -9.725 34.680 1.00 91.75 178 ALA A CA 1
ATOM 1391 C C . ALA A 1 178 ? -32.081 -10.457 35.904 1.00 91.75 178 ALA A C 1
ATOM 1393 O O . ALA A 1 178 ? -33.258 -10.805 35.911 1.00 91.75 178 ALA A O 1
ATOM 1394 N N . LEU A 1 179 ? -31.286 -10.615 36.969 1.00 92.69 179 LEU A N 1
ATOM 1395 C CA . LEU A 1 179 ? -31.749 -11.205 38.229 1.00 92.69 179 LEU A CA 1
ATOM 1396 C C . LEU A 1 179 ? -32.877 -10.383 38.871 1.00 92.69 179 LEU A C 1
ATOM 1398 O O . LEU A 1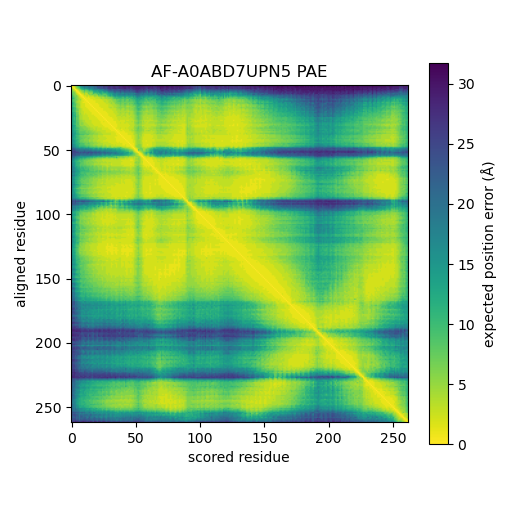 179 ? -33.853 -10.958 39.349 1.00 92.69 179 LEU A O 1
ATOM 1402 N N . ALA A 1 180 ? -32.778 -9.049 38.855 1.00 91.00 180 ALA A N 1
ATOM 1403 C CA . ALA A 1 180 ? -33.818 -8.170 39.393 1.00 91.00 180 ALA A CA 1
ATOM 1404 C C . ALA A 1 180 ? -35.104 -8.166 38.545 1.00 91.00 180 ALA A C 1
ATOM 1406 O O . ALA A 1 180 ? -36.205 -8.091 39.084 1.00 91.00 180 ALA A O 1
ATOM 1407 N N . LEU A 1 181 ? -34.988 -8.260 37.218 1.00 92.31 181 LEU A N 1
ATOM 1408 C CA . LEU A 1 181 ? -36.148 -8.383 36.334 1.00 92.31 181 LEU A CA 1
ATOM 1409 C C . LEU A 1 181 ? -36.797 -9.765 36.446 1.00 92.31 181 LEU A C 1
ATOM 1411 O O . LEU A 1 181 ? -38.020 -9.848 36.474 1.00 92.31 181 LEU A O 1
ATOM 1415 N N . ALA A 1 182 ? -36.008 -10.835 36.564 1.00 92.31 182 ALA A N 1
ATOM 1416 C CA . ALA A 1 182 ? -36.516 -12.186 36.783 1.00 92.31 182 ALA A CA 1
ATOM 1417 C C . ALA A 1 182 ? -37.262 -12.295 38.119 1.00 92.31 182 ALA A C 1
ATOM 1419 O O . ALA A 1 182 ? -38.342 -12.883 38.167 1.00 92.31 182 ALA A O 1
ATOM 1420 N N . SER A 1 183 ? -36.738 -11.679 39.187 1.00 89.12 183 SER A N 1
ATOM 1421 C CA . SER A 1 183 ? -37.433 -11.634 40.475 1.00 89.12 183 SER A CA 1
ATOM 1422 C C . SER A 1 183 ? -38.706 -10.793 40.422 1.00 89.12 183 SER A C 1
ATOM 1424 O O . SER A 1 183 ? -39.691 -11.188 41.024 1.00 89.12 183 SER A O 1
ATOM 1426 N N . ALA A 1 184 ? -38.739 -9.686 39.673 1.00 89.25 184 ALA A N 1
ATOM 1427 C CA . ALA A 1 184 ? -39.972 -8.927 39.456 1.00 89.25 184 ALA A CA 1
ATOM 1428 C C . ALA A 1 184 ? -41.011 -9.734 38.654 1.00 89.25 184 ALA A C 1
ATOM 1430 O O . ALA A 1 184 ? -42.194 -9.724 38.985 1.00 89.25 184 ALA A O 1
ATOM 1431 N N . CYS A 1 185 ? -40.572 -10.453 37.617 1.00 89.81 185 CYS A N 1
ATOM 1432 C CA . CYS A 1 185 ? -41.455 -11.243 36.760 1.00 89.81 185 CYS A CA 1
ATOM 1433 C C . CYS A 1 185 ? -41.981 -12.506 37.447 1.00 89.81 185 CYS A C 1
ATOM 1435 O O . CYS A 1 185 ? -43.061 -12.963 37.093 1.00 89.81 185 CYS A O 1
ATOM 1437 N N . SER A 1 186 ? -41.279 -13.065 38.437 1.00 89.25 186 SER A N 1
ATOM 1438 C CA . SER A 1 186 ? -41.766 -14.252 39.153 1.00 89.25 186 SER A CA 1
ATOM 1439 C C . SER A 1 186 ? -43.063 -13.989 39.926 1.00 89.25 186 SER A C 1
ATOM 1441 O O . SER A 1 186 ? -43.864 -14.905 40.078 1.00 89.25 186 SER A O 1
ATOM 1443 N N . TYR A 1 187 ? -43.326 -12.743 40.338 1.00 86.12 187 TYR A N 1
ATOM 1444 C CA . TYR A 1 187 ? -44.607 -12.353 40.939 1.00 86.12 187 TYR A CA 1
ATOM 1445 C C . TYR A 1 187 ? -45.779 -12.431 39.955 1.00 86.12 187 TYR A C 1
ATOM 1447 O O . TYR A 1 187 ? -46.898 -12.662 40.387 1.00 86.12 187 TYR A O 1
ATOM 1455 N N . LEU A 1 188 ? -45.537 -12.300 38.644 1.00 84.81 188 LEU A N 1
ATOM 1456 C CA . LEU A 1 188 ? -46.578 -12.486 37.623 1.00 84.81 188 LEU A CA 1
ATOM 1457 C C . LEU A 1 188 ? -47.011 -13.952 37.490 1.00 84.81 188 LEU A C 1
ATOM 1459 O O . LEU A 1 188 ? -48.050 -14.225 36.906 1.00 84.81 188 LEU A O 1
ATOM 1463 N N . LEU A 1 189 ? -46.197 -14.890 37.983 1.00 86.38 189 LEU A N 1
ATOM 1464 C CA . LEU A 1 189 ? -46.453 -16.328 37.901 1.00 86.38 189 LEU A CA 1
ATOM 1465 C C . LEU A 1 189 ? -47.058 -16.898 39.196 1.00 86.38 189 LEU A C 1
ATOM 1467 O O . LEU A 1 189 ? -47.272 -18.104 39.278 1.00 86.38 189 LEU A O 1
ATOM 1471 N N . LYS A 1 190 ? -47.303 -16.069 40.220 1.00 82.88 190 LYS A N 1
ATOM 1472 C CA . LYS A 1 190 ? -47.923 -16.508 41.477 1.00 82.88 190 LYS A CA 1
ATOM 1473 C C . LYS A 1 190 ? -49.445 -16.521 41.332 1.00 82.88 190 LYS A C 1
ATOM 1475 O O . LYS A 1 190 ? -50.064 -15.469 41.236 1.00 82.88 190 LYS A O 1
ATOM 1480 N N . GLU A 1 191 ? -50.048 -17.706 41.380 1.00 77.88 191 GLU A N 1
ATOM 1481 C CA . GLU A 1 191 ? -51.509 -17.879 41.272 1.00 77.88 191 GLU A CA 1
ATOM 1482 C C . GLU A 1 191 ? -52.275 -17.430 42.534 1.00 77.88 191 GLU A C 1
ATOM 1484 O O . GLU A 1 191 ? -53.478 -17.198 42.491 1.00 77.88 191 GLU A O 1
ATOM 1489 N N . GLU A 1 192 ? -51.585 -17.289 43.669 1.00 76.56 192 GLU A N 1
ATOM 1490 C CA . GLU A 1 192 ? -52.178 -16.961 44.976 1.00 76.56 192 GLU A CA 1
ATOM 1491 C C . GLU A 1 192 ? -52.486 -15.463 45.150 1.00 76.56 192 GLU A C 1
ATOM 1493 O O . GLU A 1 192 ? -53.219 -15.071 46.060 1.00 76.56 192 GLU A O 1
ATOM 1498 N N . THR A 1 193 ? -51.918 -14.612 44.294 1.00 73.25 193 THR A N 1
ATOM 1499 C CA . THR A 1 193 ? -52.033 -13.154 44.382 1.00 73.25 193 THR A CA 1
ATOM 1500 C C . THR A 1 193 ? -53.090 -12.638 43.408 1.00 73.25 193 THR A C 1
ATOM 1502 O O . THR A 1 193 ? -52.958 -12.884 42.212 1.00 73.25 193 THR A O 1
ATOM 1505 N N . PRO A 1 194 ? -54.109 -11.886 43.870 1.00 80.56 194 PRO A N 1
ATOM 1506 C CA . PRO A 1 194 ? -55.088 -11.273 42.978 1.00 80.56 194 PRO A CA 1
ATOM 1507 C C . PRO A 1 194 ? -54.401 -10.355 41.962 1.00 80.56 194 PRO A C 1
ATOM 1509 O O . PRO A 1 194 ? -53.591 -9.510 42.358 1.00 80.56 194 PRO A O 1
ATOM 1512 N N . ASP A 1 195 ? -54.773 -10.456 40.683 1.00 78.44 195 ASP A N 1
ATOM 1513 C CA . ASP A 1 195 ? -54.178 -9.691 39.572 1.00 78.44 195 ASP A CA 1
ATOM 1514 C C . ASP A 1 195 ? -54.065 -8.181 39.851 1.00 78.44 195 ASP A C 1
ATOM 1516 O O . ASP A 1 195 ? -53.077 -7.527 39.502 1.00 78.44 195 ASP A O 1
ATOM 1520 N N . GLU A 1 196 ? -55.059 -7.619 40.539 1.00 83.06 196 GLU A N 1
ATOM 1521 C CA . GLU A 1 196 ? -55.136 -6.200 40.903 1.00 83.06 196 GLU A CA 1
ATOM 1522 C C . GLU A 1 196 ? -54.023 -5.760 41.875 1.00 83.06 196 GLU A C 1
ATOM 1524 O O . GLU A 1 196 ? -53.627 -4.591 41.886 1.00 83.06 196 GLU A O 1
ATOM 1529 N N . SER A 1 197 ? -53.477 -6.697 42.657 1.00 84.31 197 SER A N 1
ATOM 1530 C CA . SER A 1 197 ? -52.487 -6.443 43.713 1.00 84.31 197 SER A CA 1
ATOM 1531 C C . SER A 1 197 ? -51.040 -6.656 43.261 1.00 84.31 197 SER A C 1
ATOM 1533 O O . SER A 1 197 ? -50.126 -6.087 43.863 1.00 84.31 197 SER A O 1
ATOM 1535 N N . ILE A 1 198 ? -50.811 -7.387 42.161 1.00 85.12 198 ILE A N 1
ATOM 1536 C CA . ILE A 1 198 ? -49.469 -7.787 41.698 1.00 85.12 198 ILE A CA 1
ATOM 1537 C C . ILE A 1 198 ? -48.545 -6.577 41.511 1.00 85.12 198 ILE A C 1
ATOM 1539 O O . ILE A 1 198 ? -47.385 -6.586 41.920 1.00 85.12 198 ILE A O 1
ATOM 1543 N N . ARG A 1 199 ? -49.055 -5.482 40.930 1.00 86.50 199 ARG A N 1
ATOM 1544 C CA . ARG A 1 199 ? -48.254 -4.266 40.706 1.00 86.50 199 ARG A CA 1
ATOM 1545 C C . ARG A 1 199 ? -47.800 -3.624 42.019 1.00 86.50 199 ARG A C 1
ATOM 1547 O O . ARG A 1 199 ? -46.665 -3.158 42.104 1.00 86.50 199 ARG A O 1
ATOM 1554 N N . ALA A 1 200 ? -48.684 -3.571 43.015 1.00 86.88 200 ALA A N 1
ATOM 1555 C CA . ALA A 1 200 ? -48.357 -3.022 44.328 1.00 86.88 200 ALA A CA 1
ATOM 1556 C C . ALA A 1 200 ? -47.333 -3.910 45.049 1.00 86.88 200 ALA A C 1
ATOM 1558 O O . ALA A 1 200 ? -46.385 -3.397 45.643 1.00 86.88 200 ALA A O 1
ATOM 1559 N N . GLU A 1 201 ? -47.469 -5.230 44.921 1.00 86.19 201 GLU A N 1
ATOM 1560 C CA . GLU A 1 201 ? -46.560 -6.200 45.527 1.00 86.19 201 GLU A CA 1
ATOM 1561 C C . GLU A 1 201 ? -45.155 -6.141 44.908 1.00 86.19 201 GLU A C 1
ATOM 1563 O O . GLU A 1 201 ? -44.166 -6.009 45.631 1.00 86.19 201 GLU A O 1
ATOM 1568 N N . VAL A 1 202 ? -45.048 -6.097 43.576 1.00 88.12 202 VAL A N 1
ATOM 1569 C CA . VAL A 1 202 ? -43.763 -5.902 42.880 1.00 88.12 202 VAL A CA 1
ATOM 1570 C C . VAL A 1 202 ? -43.096 -4.594 43.313 1.00 88.12 202 VAL A C 1
ATOM 1572 O O . VAL A 1 202 ? -41.896 -4.582 43.591 1.00 88.12 202 VAL A O 1
ATOM 1575 N N . PHE A 1 203 ? -43.857 -3.498 43.424 1.00 91.25 203 PHE A N 1
ATOM 1576 C CA . PHE A 1 203 ? -43.312 -2.205 43.854 1.00 91.25 203 PHE A CA 1
ATOM 1577 C C . PHE A 1 203 ? -42.927 -2.138 45.330 1.00 91.25 203 PHE A C 1
ATOM 1579 O O . PHE A 1 203 ? -42.082 -1.315 45.687 1.00 91.25 203 PHE A O 1
ATOM 1586 N N . SER A 1 204 ? -43.488 -3.009 46.171 1.00 88.00 204 SER A N 1
ATOM 1587 C CA . SER A 1 204 ? -43.056 -3.144 47.563 1.00 88.00 204 SER A CA 1
ATOM 1588 C C . SER A 1 204 ? -41.644 -3.736 47.667 1.00 88.00 204 SER A C 1
ATOM 1590 O O . SER A 1 204 ? -40.869 -3.329 48.531 1.00 88.00 204 SER A O 1
ATOM 1592 N N . TYR A 1 205 ? -41.278 -4.641 46.749 1.00 85.88 205 TYR A N 1
ATOM 1593 C CA . TYR A 1 205 ? -39.962 -5.283 46.718 1.00 85.88 205 TYR A CA 1
ATOM 1594 C C . TYR A 1 205 ? -38.933 -4.495 45.887 1.00 85.88 205 TYR A C 1
ATOM 1596 O O . TYR A 1 205 ? -37.775 -4.349 46.284 1.00 85.88 205 TYR A O 1
ATOM 1604 N N . ILE A 1 206 ? -39.344 -3.949 44.736 1.00 89.31 206 ILE A N 1
ATOM 1605 C CA . ILE A 1 206 ? -38.508 -3.118 43.859 1.00 89.31 206 ILE A CA 1
ATOM 1606 C C . ILE A 1 206 ? -39.238 -1.800 43.583 1.00 89.31 206 ILE A C 1
ATOM 1608 O O . ILE A 1 206 ? -40.185 -1.784 42.795 1.00 89.31 206 ILE A O 1
ATOM 1612 N N . PRO A 1 207 ? -38.774 -0.666 44.144 1.00 93.62 207 PRO A N 1
ATOM 1613 C CA . PRO A 1 207 ? -39.396 0.630 43.907 1.00 93.62 207 PRO A CA 1
ATOM 1614 C C . PRO A 1 207 ? -39.532 0.942 42.415 1.00 93.62 207 PRO A C 1
ATOM 1616 O O . PRO A 1 207 ? -38.612 0.689 41.633 1.00 93.62 207 PRO A O 1
ATOM 1619 N N . ARG A 1 208 ? -40.649 1.564 42.020 1.00 91.44 208 ARG A N 1
ATOM 1620 C CA . ARG A 1 208 ? -40.954 1.893 40.615 1.00 91.44 208 ARG A CA 1
ATOM 1621 C C . ARG A 1 208 ? -39.805 2.605 39.889 1.00 91.44 208 ARG A C 1
ATOM 1623 O O . ARG A 1 208 ? -39.521 2.273 38.743 1.00 91.44 208 ARG A O 1
ATOM 1630 N N . GLN A 1 209 ? -39.158 3.573 40.541 1.00 92.75 209 GLN A N 1
ATOM 1631 C CA . GLN A 1 209 ? -38.021 4.311 39.971 1.00 92.75 209 GLN A CA 1
ATOM 1632 C C . GLN A 1 209 ? -36.837 3.387 39.686 1.00 92.75 209 GLN A C 1
ATOM 1634 O O . GLN A 1 209 ? -36.324 3.378 38.574 1.00 92.75 209 GLN A O 1
ATOM 1639 N N . LYS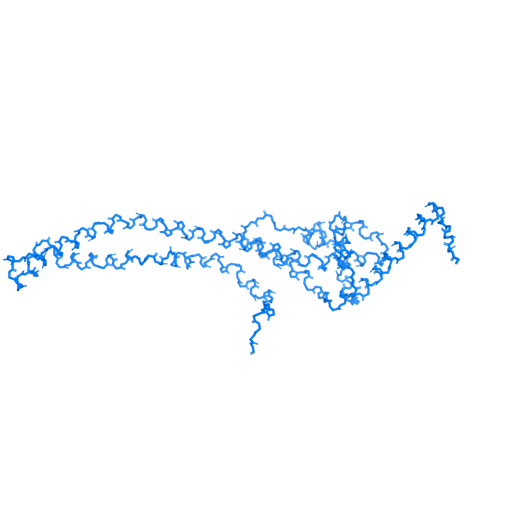 A 1 210 ? -36.492 2.519 40.640 1.00 90.94 210 LYS A N 1
ATOM 1640 C CA . LYS A 1 210 ? -35.418 1.535 40.488 1.00 90.94 210 LYS A CA 1
ATOM 1641 C C . LYS A 1 210 ? -35.718 0.525 39.378 1.00 90.94 210 LYS A C 1
ATOM 1643 O O . LYS A 1 210 ? -34.824 0.166 38.622 1.00 90.94 210 LYS A O 1
ATOM 1648 N N . LEU A 1 211 ? -36.973 0.083 39.243 1.00 91.25 211 LEU A N 1
ATOM 1649 C CA . LEU A 1 211 ? -37.382 -0.793 38.140 1.00 91.25 211 LEU A CA 1
ATOM 1650 C C . LEU A 1 211 ? -37.241 -0.088 36.781 1.00 91.25 211 LEU A C 1
ATOM 1652 O O . LEU A 1 211 ? -36.744 -0.686 35.830 1.00 91.25 211 LEU A O 1
ATOM 1656 N N . ALA A 1 212 ? -37.635 1.186 36.693 1.00 92.81 212 ALA A N 1
ATOM 1657 C CA . ALA A 1 212 ? -37.473 1.984 35.479 1.00 92.81 212 ALA A CA 1
ATOM 1658 C C . ALA A 1 212 ? -35.991 2.195 35.114 1.00 92.81 212 ALA A C 1
ATOM 1660 O O . ALA A 1 212 ? -35.626 2.060 33.945 1.00 92.81 212 ALA A O 1
ATOM 1661 N N . GLU A 1 213 ? -35.129 2.457 36.100 1.00 93.00 213 GLU A N 1
ATOM 1662 C CA . GLU A 1 213 ? -33.672 2.547 35.923 1.00 93.00 213 GLU A CA 1
ATOM 1663 C C . GLU A 1 213 ? -33.083 1.232 35.400 1.00 93.00 213 GLU A C 1
ATOM 1665 O O . GLU A 1 213 ? -32.333 1.243 34.429 1.00 93.00 213 GLU A O 1
ATOM 1670 N N . ILE A 1 214 ? -33.474 0.090 35.981 1.00 91.62 214 ILE A N 1
ATOM 1671 C CA . ILE A 1 214 ? -33.031 -1.242 35.541 1.00 91.62 214 ILE A CA 1
ATOM 1672 C C . ILE A 1 214 ? -33.454 -1.512 34.092 1.00 91.62 214 ILE A C 1
ATOM 1674 O O . ILE A 1 214 ? -32.642 -1.969 33.291 1.00 91.62 214 ILE A O 1
ATOM 1678 N N . ILE A 1 215 ? -34.705 -1.213 33.727 1.00 92.06 215 ILE A N 1
ATOM 1679 C CA . ILE A 1 215 ? -35.195 -1.392 32.350 1.00 92.06 215 ILE A CA 1
ATOM 1680 C C . ILE A 1 215 ? -34.403 -0.515 31.373 1.00 92.06 215 ILE A C 1
ATOM 1682 O O . ILE A 1 215 ? -34.063 -0.966 30.280 1.00 92.06 215 ILE A O 1
ATOM 1686 N N . THR A 1 216 ? -34.103 0.725 31.761 1.00 91.94 216 THR A N 1
ATOM 1687 C CA . THR A 1 216 ? -33.330 1.661 30.934 1.00 91.94 216 THR A CA 1
ATOM 1688 C C . THR A 1 216 ? -31.904 1.147 30.738 1.00 91.94 216 THR A C 1
ATOM 1690 O O . THR A 1 216 ? -31.455 1.017 29.604 1.00 91.94 216 THR A O 1
ATOM 1693 N N . LEU A 1 217 ? -31.249 0.720 31.820 1.00 89.94 217 LEU A N 1
ATOM 1694 C CA . LEU A 1 217 ? -29.906 0.142 31.798 1.00 89.94 217 LEU A CA 1
ATOM 1695 C C . LEU A 1 217 ? -29.821 -1.113 30.915 1.00 89.94 217 LEU A C 1
ATOM 1697 O O . LEU A 1 217 ? -28.884 -1.268 30.136 1.00 89.94 217 LEU A O 1
ATOM 1701 N N . VAL A 1 218 ? -30.811 -2.010 30.998 1.00 90.62 218 VAL A N 1
ATOM 1702 C CA . VAL A 1 218 ? -30.867 -3.202 30.137 1.00 90.62 218 VAL A CA 1
ATOM 1703 C C . VAL A 1 218 ? -31.022 -2.810 28.675 1.00 90.62 218 VAL A C 1
ATOM 1705 O O . VAL A 1 218 ? -30.352 -3.400 27.838 1.00 90.62 218 VAL A O 1
ATOM 1708 N N . ARG A 1 219 ? -31.851 -1.813 28.350 1.00 86.75 219 ARG A N 1
ATOM 1709 C CA . ARG A 1 219 ? -31.997 -1.332 26.966 1.00 86.75 219 ARG A CA 1
ATOM 1710 C C . ARG A 1 219 ? -30.718 -0.704 26.416 1.00 86.75 219 ARG A C 1
ATOM 1712 O O . ARG A 1 219 ? -30.476 -0.825 25.224 1.00 86.75 219 ARG A O 1
ATOM 1719 N N . GLU A 1 220 ? -29.917 -0.062 27.261 1.00 85.38 220 GLU A N 1
ATOM 1720 C CA . GLU A 1 220 ? -28.631 0.527 26.864 1.00 85.38 220 GLU A CA 1
ATOM 1721 C C . GLU A 1 220 ? -27.531 -0.526 26.663 1.00 85.38 220 GLU A C 1
ATOM 1723 O O . GLU A 1 220 ? -26.678 -0.382 25.791 1.00 85.38 220 GLU A O 1
ATOM 1728 N N . ILE A 1 221 ? -27.524 -1.584 27.479 1.00 86.31 221 ILE A N 1
ATOM 1729 C CA . ILE A 1 221 ? -26.423 -2.559 27.530 1.00 86.31 221 ILE A CA 1
ATOM 1730 C C . ILE A 1 221 ? -26.710 -3.839 26.729 1.00 86.31 221 ILE A C 1
ATOM 1732 O O . ILE A 1 221 ? -25.784 -4.529 26.278 1.00 86.31 221 ILE A O 1
ATOM 1736 N N . ALA A 1 222 ? -27.978 -4.220 26.585 1.00 82.69 222 ALA A N 1
ATOM 1737 C CA . ALA A 1 222 ? -28.355 -5.399 25.823 1.00 82.69 222 ALA A CA 1
ATOM 1738 C C . ALA A 1 222 ? -28.110 -5.151 24.332 1.00 82.69 222 ALA A C 1
ATOM 1740 O O . ALA A 1 222 ? -28.598 -4.184 23.759 1.00 82.69 222 ALA A O 1
ATOM 1741 N N . ARG A 1 223 ? -27.375 -6.066 23.697 1.00 75.69 223 ARG A N 1
ATOM 1742 C CA . ARG A 1 223 ? -27.159 -6.078 22.250 1.00 75.69 223 ARG A CA 1
ATOM 1743 C C . ARG A 1 223 ? -27.757 -7.357 21.656 1.00 75.69 223 ARG A C 1
ATOM 1745 O O . ARG A 1 223 ? -27.654 -8.405 22.306 1.00 75.69 223 ARG A O 1
ATOM 1752 N N . PRO A 1 224 ? -28.365 -7.299 20.456 1.00 76.31 224 PRO A N 1
ATOM 1753 C CA . PRO A 1 224 ? -28.703 -8.490 19.679 1.00 76.31 224 PRO A CA 1
ATOM 1754 C C . PRO A 1 224 ? -27.462 -9.358 19.426 1.00 76.31 224 PRO A C 1
ATOM 1756 O O . PRO A 1 224 ? -26.342 -8.848 19.427 1.00 76.31 224 PRO A O 1
ATOM 1759 N N . SER A 1 225 ? -27.646 -10.654 19.160 1.00 67.44 225 SER A N 1
ATOM 1760 C CA . SER A 1 225 ? -26.538 -11.582 18.857 1.00 67.44 225 SER A CA 1
ATOM 1761 C C . SER A 1 225 ? -25.686 -11.154 17.658 1.00 67.44 225 SER A C 1
ATOM 1763 O O . SER A 1 225 ? -24.511 -11.510 17.579 1.00 67.44 225 SER A O 1
ATOM 1765 N N . ASP A 1 226 ? -26.275 -10.380 16.747 1.00 66.06 226 ASP A N 1
ATOM 1766 C CA . ASP A 1 226 ? -25.689 -10.079 15.442 1.00 66.06 226 ASP A CA 1
ATOM 1767 C C . ASP A 1 226 ? -24.978 -8.713 15.409 1.00 66.06 226 ASP A C 1
ATOM 1769 O O . ASP A 1 226 ? -24.151 -8.470 14.526 1.00 66.06 226 ASP A O 1
ATOM 1773 N N . ASP A 1 227 ? -25.230 -7.838 16.392 1.00 64.62 227 ASP A N 1
ATOM 1774 C CA . ASP A 1 227 ? -24.655 -6.488 16.460 1.00 64.62 227 ASP A CA 1
ATOM 1775 C C . ASP A 1 227 ? -23.265 -6.518 17.110 1.00 64.62 227 ASP A C 1
ATOM 1777 O O . ASP A 1 227 ? -23.079 -6.357 18.322 1.00 64.62 227 ASP A O 1
ATOM 1781 N N . ASN A 1 228 ? -22.270 -6.835 16.283 1.00 67.94 228 ASN A N 1
ATOM 1782 C CA . ASN A 1 228 ? -21.006 -7.328 16.808 1.00 67.94 228 ASN A CA 1
ATOM 1783 C C . ASN A 1 228 ? -19.994 -6.251 17.210 1.00 67.94 228 ASN A C 1
ATOM 1785 O O . ASN A 1 228 ? -19.163 -6.554 18.060 1.00 67.94 228 ASN A O 1
ATOM 1789 N N . PHE A 1 229 ? -20.011 -5.037 16.652 1.00 74.12 229 PHE A N 1
ATOM 1790 C CA . PHE A 1 229 ? -19.076 -3.945 17.019 1.00 74.12 229 PHE A CA 1
ATOM 1791 C C . PHE A 1 229 ? -19.284 -2.686 16.149 1.00 74.12 229 PHE A C 1
ATOM 1793 O O . PHE A 1 229 ? -18.330 -1.959 15.861 1.00 74.12 229 PHE A O 1
ATOM 1800 N N . HIS A 1 230 ? -20.496 -2.447 15.629 1.00 81.19 230 HIS A N 1
ATOM 1801 C CA . HIS A 1 230 ? -20.726 -1.372 14.655 1.00 81.19 230 HIS A CA 1
ATOM 1802 C C . HIS A 1 230 ? -20.448 0.016 15.249 1.00 81.19 230 HIS A C 1
ATOM 1804 O O . HIS A 1 230 ? -19.784 0.836 14.614 1.00 81.19 230 HIS A O 1
ATOM 1810 N N . GLU A 1 231 ? -20.857 0.250 16.495 1.00 84.06 231 GLU A N 1
ATOM 1811 C CA . GLU A 1 231 ? -20.546 1.483 17.226 1.00 84.06 231 GLU A CA 1
ATOM 1812 C C . GLU A 1 231 ? -19.035 1.665 17.405 1.00 84.06 231 GLU A C 1
ATOM 1814 O O . GLU A 1 231 ? -18.483 2.729 17.127 1.00 84.06 231 GLU A O 1
ATOM 1819 N N . GLU A 1 232 ? -18.330 0.604 17.802 1.00 89.25 232 GLU A N 1
ATOM 1820 C CA . GLU A 1 232 ? -16.880 0.647 17.982 1.00 89.25 232 GLU A CA 1
ATOM 1821 C C . GLU A 1 232 ? -16.124 0.837 16.661 1.00 89.25 232 GLU A C 1
ATOM 1823 O O . GLU A 1 232 ? -15.040 1.420 16.656 1.00 89.2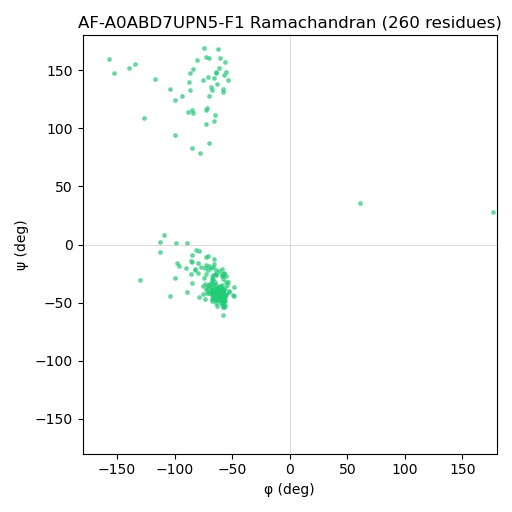5 232 GLU A O 1
ATOM 1828 N N . MET A 1 233 ? -16.689 0.391 15.537 1.00 87.12 233 MET A N 1
ATOM 1829 C CA . MET A 1 233 ? -16.172 0.689 14.199 1.00 87.12 233 MET A CA 1
ATOM 1830 C C . MET A 1 233 ? -16.321 2.174 13.856 1.00 87.12 233 MET A C 1
ATOM 1832 O O . MET A 1 233 ? -15.378 2.768 13.328 1.00 87.12 233 MET A O 1
ATOM 1836 N N . VAL A 1 234 ? -17.455 2.796 14.195 1.00 89.25 234 VAL A N 1
ATOM 1837 C CA . VAL A 1 234 ? -17.665 4.244 14.014 1.00 89.25 234 VAL A CA 1
ATOM 1838 C C . VAL A 1 234 ? -16.673 5.047 14.859 1.00 89.25 234 VAL A C 1
ATOM 1840 O O . VAL A 1 234 ? -16.102 6.022 14.369 1.00 89.25 234 VAL A O 1
ATOM 1843 N N . GLU A 1 235 ? -16.359 4.601 16.079 1.00 89.94 235 GLU A N 1
ATOM 1844 C CA . GLU A 1 235 ? -15.321 5.223 16.920 1.00 89.94 235 GLU A CA 1
ATOM 1845 C C . GLU A 1 235 ? -13.929 5.226 16.252 1.00 89.94 235 GLU A C 1
ATOM 1847 O O . GLU A 1 235 ? -13.112 6.111 16.521 1.00 89.94 235 GLU A O 1
ATOM 1852 N N . GLN A 1 236 ? -13.647 4.292 15.332 1.00 90.06 236 GLN A N 1
ATOM 1853 C CA . GLN A 1 236 ? -12.389 4.266 14.574 1.00 90.06 236 GLN A CA 1
ATOM 1854 C C . GLN A 1 236 ? -12.362 5.220 13.368 1.00 90.06 236 GLN A C 1
ATOM 1856 O O . GLN A 1 236 ? -11.305 5.377 12.744 1.00 90.06 236 GLN A O 1
ATOM 1861 N N . TYR A 1 237 ? -13.467 5.900 13.038 1.00 89.38 237 TYR A N 1
ATOM 1862 C CA . TYR A 1 237 ? -13.561 6.776 11.863 1.00 89.38 237 TYR A CA 1
ATOM 1863 C C . TYR A 1 237 ? -12.467 7.854 11.829 1.00 89.38 237 TYR A C 1
ATOM 1865 O O . TYR A 1 237 ? -11.919 8.160 10.769 1.00 89.38 237 TYR A O 1
ATOM 1873 N N . GLY A 1 238 ? -12.062 8.374 12.993 1.00 90.12 238 GLY A N 1
ATOM 1874 C CA . GLY A 1 238 ? -10.977 9.354 13.095 1.00 90.12 238 GLY A CA 1
ATOM 1875 C C . GLY A 1 238 ? -9.629 8.858 12.550 1.00 90.12 238 GLY A C 1
ATOM 1876 O O . GLY A 1 238 ? -8.824 9.668 12.092 1.00 90.12 238 GLY A O 1
ATOM 1877 N N . ARG A 1 239 ? -9.379 7.540 12.555 1.00 89.56 239 ARG A N 1
ATOM 1878 C CA . ARG A 1 239 ? -8.186 6.930 11.941 1.00 89.56 239 ARG A CA 1
ATOM 1879 C C . ARG A 1 239 ? -8.345 6.828 10.429 1.00 89.56 239 ARG A C 1
ATOM 1881 O O . ARG A 1 239 ? -7.426 7.204 9.708 1.00 89.56 239 ARG A O 1
ATOM 1888 N N . VAL A 1 240 ? -9.513 6.375 9.971 1.00 91.06 240 VAL A N 1
ATOM 1889 C CA . VAL A 1 240 ? -9.840 6.193 8.546 1.00 91.06 240 VAL A CA 1
ATOM 1890 C C . VAL A 1 240 ? -9.817 7.521 7.788 1.00 91.06 240 VAL A C 1
ATOM 1892 O O . VAL A 1 240 ? -9.221 7.629 6.716 1.00 91.06 240 VAL A O 1
ATOM 1895 N N . ARG A 1 241 ? -10.372 8.581 8.385 1.00 91.94 241 ARG A N 1
ATOM 1896 C CA . ARG A 1 241 ? -10.441 9.923 7.788 1.00 91.94 241 ARG A CA 1
ATOM 1897 C C . ARG A 1 241 ? -9.071 10.523 7.441 1.00 91.94 241 ARG A C 1
ATOM 1899 O O . ARG A 1 241 ? -9.005 11.425 6.614 1.00 91.94 241 ARG A O 1
ATOM 1906 N N . ARG A 1 242 ? -7.978 10.046 8.045 1.00 89.75 242 ARG A N 1
ATOM 1907 C CA . ARG A 1 242 ? -6.619 10.561 7.786 1.00 89.75 242 ARG A CA 1
ATOM 1908 C C . ARG A 1 242 ? -6.048 10.143 6.432 1.00 89.75 242 ARG A C 1
ATOM 1910 O O . ARG A 1 242 ? -5.107 10.779 5.971 1.00 89.75 242 ARG A O 1
ATOM 1917 N N . PHE A 1 243 ? -6.585 9.086 5.829 1.00 91.00 243 PHE A N 1
ATOM 1918 C CA . PHE A 1 243 ? -6.063 8.533 4.578 1.00 91.00 243 PHE A CA 1
ATOM 1919 C C . PHE A 1 243 ? -7.141 8.315 3.512 1.00 91.00 243 PHE A C 1
ATOM 1921 O O . PHE A 1 243 ? -6.870 8.467 2.324 1.00 91.00 243 PHE A O 1
ATOM 1928 N N . LEU A 1 244 ? -8.383 8.024 3.910 1.00 90.88 244 LEU A N 1
ATOM 1929 C CA . LEU A 1 244 ? -9.463 7.724 2.971 1.00 90.88 244 LEU A CA 1
ATOM 1930 C C . LEU A 1 244 ? -9.747 8.856 1.960 1.00 90.88 244 LEU A C 1
ATOM 1932 O O . LEU A 1 244 ? -9.874 8.548 0.778 1.00 90.88 244 LEU A O 1
ATOM 1936 N N . PRO A 1 245 ? -9.797 10.151 2.344 1.00 92.38 245 PRO A N 1
ATOM 1937 C CA . PRO A 1 245 ? -10.008 11.222 1.367 1.00 92.38 245 PRO A CA 1
ATOM 1938 C C . PRO A 1 245 ? -8.896 11.290 0.320 1.00 92.38 245 PRO A C 1
ATOM 1940 O O . PRO A 1 245 ? -9.158 11.556 -0.848 1.00 92.38 245 PRO A O 1
ATOM 1943 N N . HIS A 1 246 ? -7.653 11.031 0.730 1.00 91.38 246 HIS A N 1
ATOM 1944 C CA . HIS A 1 246 ? -6.516 11.049 -0.178 1.00 91.38 246 HIS A CA 1
ATOM 1945 C C . HIS A 1 246 ? -6.591 9.900 -1.191 1.00 91.38 246 HIS A C 1
ATOM 1947 O O . HIS A 1 246 ? -6.389 10.133 -2.380 1.00 91.38 246 HIS A O 1
ATOM 1953 N N . LEU A 1 247 ? -6.988 8.701 -0.747 1.00 91.75 247 LEU A N 1
ATOM 1954 C CA . LEU A 1 247 ? -7.252 7.562 -1.627 1.00 91.75 247 LEU A CA 1
ATOM 1955 C C . LEU A 1 247 ? -8.335 7.885 -2.665 1.00 91.75 247 LEU A C 1
ATOM 1957 O O . LEU A 1 247 ? -8.096 7.739 -3.859 1.00 91.75 247 LEU A O 1
ATOM 1961 N N . LEU A 1 248 ? -9.506 8.346 -2.215 1.00 91.81 248 LEU A N 1
ATOM 1962 C CA . LEU A 1 248 ? -10.669 8.565 -3.084 1.00 91.81 248 LEU A CA 1
ATOM 1963 C C . LEU A 1 248 ? -10.469 9.699 -4.099 1.00 91.81 248 LEU A C 1
ATOM 1965 O O . LEU A 1 248 ? -11.041 9.652 -5.183 1.00 91.81 248 LEU A O 1
ATOM 1969 N N . ASN A 1 249 ? -9.660 10.705 -3.762 1.00 91.50 249 ASN A N 1
ATOM 1970 C CA . ASN A 1 249 ? -9.351 11.808 -4.675 1.00 91.50 249 ASN A CA 1
ATOM 1971 C C . ASN A 1 249 ? -8.243 11.464 -5.682 1.00 91.50 249 ASN A C 1
ATOM 1973 O O . ASN A 1 249 ? -8.125 12.137 -6.704 1.00 91.50 249 ASN A O 1
ATOM 1977 N N . THR A 1 250 ? -7.416 10.457 -5.385 1.00 90.19 250 THR A N 1
ATOM 1978 C CA . THR A 1 250 ? -6.208 10.142 -6.162 1.00 90.19 250 THR A CA 1
ATOM 1979 C C . THR A 1 250 ? -6.406 8.911 -7.046 1.00 90.19 250 THR A C 1
ATOM 1981 O O . THR A 1 250 ? -6.054 8.936 -8.223 1.00 90.19 250 THR A O 1
ATOM 1984 N N . VAL A 1 251 ? -7.008 7.843 -6.515 1.00 88.44 251 VAL A N 1
ATOM 1985 C CA . VAL A 1 251 ? -7.221 6.582 -7.237 1.00 88.44 251 VAL A CA 1
ATOM 1986 C C . VAL A 1 251 ? -8.601 6.573 -7.887 1.00 88.44 251 VAL A C 1
ATOM 1988 O O . VAL A 1 251 ? -9.622 6.767 -7.228 1.00 88.44 251 VAL A O 1
ATOM 1991 N N . LYS A 1 252 ? -8.643 6.294 -9.193 1.00 85.94 252 LYS A N 1
ATOM 1992 C CA . LYS A 1 252 ? -9.898 6.078 -9.919 1.00 85.94 252 LYS A CA 1
ATOM 1993 C C . LYS A 1 252 ? -10.331 4.627 -9.768 1.00 85.94 252 LYS A C 1
ATOM 1995 O O . LYS A 1 252 ? -9.672 3.722 -10.270 1.00 85.94 252 LYS A O 1
ATOM 2000 N N . PHE A 1 253 ? -11.463 4.417 -9.114 1.00 84.00 253 PHE A N 1
ATOM 2001 C CA . PHE A 1 253 ? -12.074 3.099 -8.999 1.00 84.00 253 PHE A CA 1
ATOM 2002 C C . PHE A 1 253 ? -12.983 2.832 -10.196 1.00 84.00 253 PHE A C 1
ATOM 2004 O O . PHE A 1 253 ? -13.688 3.717 -10.678 1.00 84.00 253 PHE A O 1
ATOM 2011 N N . SER A 1 254 ? -12.953 1.605 -10.700 1.00 80.88 254 SER A N 1
ATOM 2012 C CA . SER A 1 254 ? -13.819 1.138 -11.782 1.00 80.88 254 SER A CA 1
ATOM 2013 C C . SER A 1 254 ? -14.281 -0.278 -11.475 1.00 80.88 254 SER A C 1
ATOM 2015 O O . SER A 1 254 ? -13.596 -1.028 -10.778 1.00 80.88 254 SER A O 1
ATOM 2017 N N . SER A 1 255 ? -15.456 -0.647 -11.975 1.00 77.25 255 SER A N 1
ATOM 2018 C CA . SER A 1 255 ? -15.964 -2.008 -11.849 1.00 77.25 255 SER A CA 1
ATOM 2019 C C . SER A 1 255 ? -15.166 -2.963 -12.736 1.00 77.25 255 SER A C 1
ATOM 2021 O O . SER A 1 255 ? -14.803 -2.626 -13.864 1.00 77.25 255 SER A O 1
ATOM 2023 N N . ALA A 1 256 ? -14.957 -4.193 -12.265 1.00 76.94 256 ALA A N 1
ATOM 2024 C CA . ALA A 1 256 ? -14.557 -5.286 -13.146 1.00 76.94 256 ALA A CA 1
ATOM 2025 C C . ALA A 1 256 ? -15.640 -5.517 -14.228 1.00 76.94 256 ALA A C 1
ATOM 2027 O O . ALA A 1 256 ? -16.792 -5.137 -14.010 1.00 76.94 256 ALA A O 1
ATOM 2028 N N . PRO A 1 257 ? -15.332 -6.187 -15.358 1.00 76.50 257 PRO A N 1
ATOM 2029 C CA . PRO A 1 257 ? -16.308 -6.426 -16.429 1.00 76.50 257 PRO A CA 1
ATOM 2030 C C . PRO A 1 257 ? -17.611 -7.090 -15.956 1.00 76.50 257 PRO A C 1
ATOM 2032 O O . PRO A 1 257 ? -18.677 -6.785 -16.472 1.00 76.50 257 PRO A O 1
ATOM 2035 N N . ALA A 1 258 ? -17.538 -7.949 -14.932 1.00 78.69 258 ALA A N 1
ATOM 2036 C CA . ALA A 1 258 ? -18.697 -8.610 -14.323 1.00 78.69 258 ALA A CA 1
ATOM 2037 C C . ALA A 1 258 ? -19.580 -7.689 -13.453 1.00 78.69 258 ALA A C 1
ATOM 2039 O O . ALA A 1 258 ? -20.655 -8.100 -13.031 1.00 78.69 258 ALA A O 1
ATOM 2040 N N . GLY A 1 259 ? -19.116 -6.475 -13.146 1.00 72.81 259 GLY A N 1
ATOM 2041 C CA . GLY A 1 259 ? -19.829 -5.469 -12.356 1.00 72.81 259 GLY A CA 1
ATOM 2042 C C . GLY A 1 259 ? -20.317 -4.275 -13.176 1.00 72.81 259 GLY A C 1
ATOM 2043 O O . GLY A 1 259 ? -20.749 -3.288 -12.585 1.00 72.81 259 GLY A O 1
ATOM 2044 N N . LEU A 1 260 ? -20.219 -4.330 -14.510 1.00 74.88 260 LEU A N 1
ATOM 2045 C CA . LEU A 1 260 ? -20.858 -3.343 -15.377 1.00 74.88 260 LEU A CA 1
ATOM 2046 C C . LEU A 1 260 ? -22.384 -3.523 -15.287 1.00 74.88 260 LEU A C 1
ATOM 2048 O O . LEU A 1 260 ? -22.847 -4.667 -15.299 1.00 74.88 260 LEU A O 1
ATOM 2052 N N . PRO A 1 261 ? -23.167 -2.435 -15.170 1.00 66.69 261 PRO A N 1
ATOM 2053 C CA . PRO A 1 261 ? -24.619 -2.538 -15.229 1.00 66.69 261 PRO A CA 1
ATOM 2054 C C . PRO A 1 261 ? -25.021 -3.178 -16.565 1.00 66.69 261 PRO A C 1
ATOM 2056 O O . PRO A 1 261 ? -24.483 -2.799 -17.608 1.00 66.69 261 PRO A O 1
ATOM 2059 N N . LEU A 1 262 ? -25.901 -4.183 -16.486 1.00 60.25 262 LEU A N 1
ATOM 2060 C CA . LEU A 1 262 ? -26.461 -4.907 -17.633 1.00 60.25 262 LEU A CA 1
ATOM 2061 C C . LEU A 1 262 ? -27.171 -3.967 -18.612 1.00 60.25 262 LEU A C 1
ATOM 2063 O O . LEU A 1 262 ? -27.863 -3.039 -18.133 1.00 60.25 262 LEU A O 1
#

Solvent-accessible surface area (backbone atoms only — not comparable to full-atom values): 14913 Å² total; per-residue (Å²): 134,83,81,82,78,77,76,72,55,70,68,58,48,52,50,50,52,50,53,53,53,48,53,55,47,54,52,50,24,53,57,41,42,63,67,56,52,78,67,47,46,53,56,54,56,51,31,63,36,69,40,98,88,43,97,50,25,49,50,62,54,67,68,56,74,72,89,58,78,44,57,68,41,34,51,52,24,47,50,50,18,46,63,38,52,72,62,64,81,66,64,86,74,47,80,86,48,64,62,70,57,44,53,50,42,17,50,49,39,70,76,47,53,58,72,64,47,70,72,40,57,72,53,54,31,41,19,31,50,49,27,26,41,64,52,46,26,57,51,29,46,52,54,28,48,54,35,48,52,54,45,50,53,50,52,52,51,50,16,44,52,52,33,52,53,53,48,64,65,46,47,62,59,45,51,57,39,49,55,53,50,50,60,51,52,52,57,78,70,44,86,89,56,59,79,89,48,45,64,61,55,43,38,72,78,45,46,66,68,60,50,51,51,42,55,50,52,45,64,74,67,62,68,64,95,78,68,70,32,67,69,38,46,57,71,46,42,76,64,50,63,71,34,51,62,61,48,66,76,69,53,86,85,77,70,56,84,90,61,54,85,129

Sequence (262 aa):
MQHRIILPGATTLTRLISEVREKATLRLWNKLALIPSAEQRSQLEMLLGPTDCSRLSLLESLKKGPVTISGPAFNEAIERWKTLNDFGLHAENLSTLPAVRLKNLARYAGMTSVFNIARMSPQKRMAVLVAFVLAWETLALDDALDVLDAMLAVIIRDARKIGQKKRLRSLKDLDKSALALASACSYLLKEETPDESIRAEVFSYIPRQKLAEIITLVREIARPSDDNFHEEMVEQYGRVRRFLPHLLNTVKFSSAPAGLPL

Mean predicted aligned error: 9.24 Å

Nearest PDB structures (foldseek):
  7qd6-assembly1_A  TM=8.585E-01  e=1.565E-09  Bacillus thuringiensis
  8to0-assembly1_z3  TM=2.565E-01  e=9.783E+00  Mus musculus

Secondary structure (DSSP, 8-state):
------PPPHHHHHHHHHHHHHHHHHHHHHHHHHSS-HHHHHHHHHTTSEETTEEEEHHHHHT----S-SHHHHHHHHHHHHHHHTT---GGGTTTS-HHHHHHHHHHHHHS-HHHHHTS-HHHHHHHHHHHHHHHHHHHHHHHHHHHHHHHHHHHHHHHHHHHHHHHHHHHHHHHHHHHHHHHHHGGG-TTS-HHHHHHHHHHHS-HHHHHHHHHHHHHH---TT--SHHHHHHTHHHHTTTHHHHHHHS-----GGGS--

Organism: Klebsiella pneumoniae (NCBI:txid573)

Radius of gyration: 34.31 Å; Cα contacts (8 Å, |Δi|>4): 187; chains: 1; bounding box: 85×58×98 Å

Foldseek 3Di:
DDPPPDDDDPVVVVVVVVVVVVVVVLVLLQLQLVQADPVLLVVLLQQLPCDPVDPHGVLVLLLDFQPDQAQVSLLVLLVSLLSLCVSVSDCPSVVPPDPVVLQVLLVVLSPDDSVVLNPDDSSSSSSSSSSVSVVSSVVSVVSSVVSVVVNVVVLVVVLLVVLVVLLVVLVVLLVVLVVLVVVLCVLVVDPVDDPVCSVVVSCVVPPPVRNVVSVVSCVVNDDDPPCRRVVSSVVSVVRVVSRVVSCVVRDDDDDDPVPPDD

pLDDT: mean 87.66, std 9.42, range [45.25, 96.94]